Protein AF-A0A8H8DJF2-F1 (afdb_monomer_lite)

Organism: NCBI:txid278681

Radius of gyration: 26.42 Å; chains: 1; bounding box: 52×55×78 Å

Structure (mmCIF, N/CA/C/O backbone):
data_AF-A0A8H8DJF2-F1
#
_entry.id   AF-A0A8H8DJF2-F1
#
loop_
_atom_site.group_PDB
_atom_site.id
_atom_site.type_symbol
_atom_site.label_atom_id
_atom_site.label_alt_id
_atom_site.label_comp_id
_atom_site.label_asym_id
_atom_site.label_entity_id
_atom_site.label_seq_id
_atom_site.pdbx_PDB_ins_code
_atom_site.Cartn_x
_atom_site.Cartn_y
_atom_site.Cartn_z
_atom_site.occupancy
_atom_site.B_iso_or_equiv
_atom_site.auth_seq_id
_atom_site.auth_comp_id
_atom_site.auth_asym_id
_atom_site.auth_atom_id
_atom_site.pdbx_PDB_model_num
ATOM 1 N N . THR A 1 1 ? 3.914 0.149 24.233 1.00 63.19 1 THR A N 1
ATOM 2 C CA . THR A 1 1 ? 2.708 0.938 23.921 1.00 63.19 1 THR A CA 1
ATOM 3 C C . THR A 1 1 ? 2.929 1.725 22.639 1.00 63.19 1 THR A C 1
ATOM 5 O O . THR A 1 1 ? 4.050 2.149 22.388 1.00 63.19 1 THR A O 1
ATOM 8 N N . VAL A 1 2 ? 1.897 1.846 21.797 1.00 74.69 2 VAL A N 1
ATOM 9 C CA . VAL A 1 2 ? 1.866 2.731 20.612 1.00 74.69 2 VAL A CA 1
ATOM 10 C C . VAL A 1 2 ? 0.997 3.929 20.983 1.00 74.69 2 VAL A C 1
ATOM 12 O O . VAL A 1 2 ? -0.133 3.724 21.444 1.00 74.69 2 VAL A O 1
ATOM 15 N N . GLU A 1 3 ? 1.517 5.146 20.845 1.00 80.69 3 GLU A N 1
ATOM 16 C CA . GLU A 1 3 ? 0.772 6.360 21.186 1.00 80.69 3 GLU A CA 1
ATOM 17 C C . GLU A 1 3 ? -0.275 6.689 20.114 1.00 80.69 3 GLU A C 1
ATOM 19 O O . GLU A 1 3 ? -0.180 6.252 18.967 1.00 80.69 3 GLU A O 1
ATOM 24 N N . PHE A 1 4 ? -1.284 7.483 20.482 1.00 81.50 4 PHE A N 1
ATOM 25 C CA . PHE A 1 4 ? -2.303 7.939 19.532 1.00 81.50 4 PHE A CA 1
ATOM 26 C C . PHE A 1 4 ? -1.690 8.712 18.356 1.00 81.50 4 PHE A C 1
ATOM 28 O O . PHE A 1 4 ? -2.113 8.520 17.222 1.00 81.50 4 PHE A O 1
ATOM 35 N N . ARG A 1 5 ? -0.658 9.529 18.608 1.00 85.75 5 ARG A N 1
ATOM 36 C CA . ARG A 1 5 ? 0.058 10.275 17.563 1.00 85.75 5 ARG A CA 1
ATOM 37 C C . ARG A 1 5 ? 0.658 9.342 16.510 1.00 85.75 5 ARG A C 1
ATOM 39 O O . ARG A 1 5 ? 0.504 9.596 15.322 1.00 85.75 5 ARG A O 1
ATOM 46 N N . ASP A 1 6 ? 1.317 8.269 16.938 1.00 83.00 6 ASP A N 1
ATOM 47 C CA . ASP A 1 6 ? 1.995 7.339 16.027 1.00 83.00 6 ASP A CA 1
ATOM 48 C C . ASP A 1 6 ? 0.981 6.558 15.178 1.00 83.00 6 ASP A C 1
ATOM 50 O O . ASP A 1 6 ? 1.209 6.304 13.991 1.00 83.00 6 ASP A O 1
ATOM 54 N N . PHE A 1 7 ? -0.160 6.221 15.787 1.00 83.50 7 PHE A N 1
ATOM 55 C CA . PHE A 1 7 ? -1.304 5.636 15.095 1.00 83.50 7 PHE A CA 1
ATOM 56 C C . PHE A 1 7 ? -1.875 6.605 14.054 1.00 83.50 7 PHE A C 1
ATOM 58 O O . PHE A 1 7 ? -1.976 6.245 12.888 1.00 83.50 7 PHE A O 1
ATOM 65 N N . PHE A 1 8 ? -2.180 7.841 14.457 1.00 85.19 8 PHE A N 1
ATOM 66 C CA . PHE A 1 8 ? -2.761 8.860 13.586 1.00 85.19 8 PHE A CA 1
ATOM 67 C C . PHE A 1 8 ? -1.863 9.159 12.381 1.00 85.19 8 PHE A C 1
ATOM 69 O O . PHE A 1 8 ? -2.310 9.067 11.245 1.00 85.19 8 PHE A O 1
ATOM 76 N N . ILE A 1 9 ? -0.571 9.417 12.609 1.00 88.56 9 ILE A N 1
ATOM 77 C CA . ILE A 1 9 ? 0.375 9.721 11.526 1.00 88.56 9 ILE A CA 1
ATOM 78 C C . ILE A 1 9 ? 0.444 8.575 10.513 1.00 88.56 9 ILE A C 1
ATOM 80 O O . ILE A 1 9 ? 0.476 8.824 9.313 1.00 88.56 9 ILE A O 1
ATOM 84 N N . THR A 1 10 ? 0.466 7.316 10.958 1.00 88.31 10 THR A N 1
ATOM 85 C CA . THR A 1 10 ? 0.540 6.195 10.004 1.00 88.31 10 THR A CA 1
ATOM 86 C C . THR A 1 10 ? -0.751 5.911 9.262 1.00 88.31 10 THR A C 1
ATOM 88 O O . THR A 1 10 ? -0.698 5.364 8.160 1.00 88.31 10 THR A O 1
ATOM 91 N N . ASP A 1 11 ? -1.892 6.283 9.826 1.00 86.81 11 ASP A N 1
ATOM 92 C CA . ASP A 1 11 ? -3.163 6.227 9.118 1.00 86.81 11 ASP A CA 1
ATOM 93 C C . ASP A 1 11 ? -3.203 7.287 8.007 1.00 86.81 11 ASP A C 1
ATOM 95 O O . ASP A 1 11 ? -3.436 6.954 6.847 1.00 86.81 11 ASP A O 1
ATOM 99 N N . GLU A 1 12 ? -2.794 8.520 8.320 1.00 93.12 12 GLU A N 1
ATOM 100 C CA . GLU A 1 12 ? -2.679 9.608 7.340 1.00 93.12 12 GLU A CA 1
ATOM 101 C C . GLU A 1 12 ? -1.658 9.301 6.232 1.00 93.12 12 GLU A C 1
ATOM 103 O O . GLU A 1 12 ? -1.902 9.572 5.056 1.00 93.12 12 GLU A O 1
ATOM 108 N N . LEU A 1 13 ? -0.527 8.665 6.563 1.00 92.38 13 LEU A N 1
ATOM 109 C CA . LEU A 1 13 ? 0.475 8.269 5.566 1.00 92.38 13 LEU A CA 1
ATOM 110 C C . LEU A 1 13 ? -0.082 7.303 4.508 1.00 92.38 13 LEU A C 1
ATOM 112 O O . LEU A 1 13 ? 0.387 7.337 3.371 1.00 92.38 13 LEU A O 1
ATOM 116 N N . ASN A 1 14 ? -1.068 6.461 4.842 1.00 90.81 14 ASN A N 1
ATOM 117 C CA . ASN A 1 14 ? -1.699 5.577 3.852 1.00 90.81 14 ASN A CA 1
ATOM 118 C C . ASN A 1 14 ? -2.512 6.371 2.820 1.00 90.81 14 ASN A C 1
ATOM 120 O O . ASN A 1 14 ? -2.496 6.028 1.639 1.00 90.81 14 ASN A O 1
ATOM 124 N N . SER A 1 15 ? -3.140 7.471 3.232 1.00 91.94 15 SER A N 1
ATOM 125 C CA . SER A 1 15 ? -3.859 8.386 2.336 1.00 91.94 15 SER A CA 1
ATOM 126 C C . SER A 1 15 ? -2.920 9.243 1.474 1.00 91.94 15 SER A C 1
ATOM 128 O O . SER A 1 15 ? -3.322 9.754 0.431 1.00 91.94 15 SER A O 1
ATOM 130 N N . LEU A 1 16 ? -1.646 9.373 1.865 1.00 94.75 16 LEU A N 1
ATOM 131 C CA . LEU A 1 16 ? -0.634 10.171 1.162 1.00 94.75 16 LEU A CA 1
ATOM 132 C C . LEU A 1 16 ? 0.193 9.384 0.130 1.00 94.75 16 LEU A C 1
ATOM 134 O O . LEU A 1 16 ? 1.073 9.961 -0.508 1.00 94.75 16 LEU A O 1
ATOM 138 N N . VAL A 1 17 ? -0.083 8.095 -0.095 1.00 93.75 17 VAL A N 1
ATOM 139 C CA . VAL A 1 17 ? 0.659 7.274 -1.076 1.00 93.75 17 VAL A CA 1
ATOM 140 C C . VAL A 1 17 ? 0.671 7.918 -2.467 1.00 93.75 17 VAL A C 1
ATOM 142 O O . VAL A 1 17 ? 1.735 8.073 -3.069 1.00 93.75 17 VAL A O 1
ATOM 145 N N . TYR A 1 18 ? -0.493 8.355 -2.959 1.00 93.00 18 TYR A N 1
ATOM 146 C CA . TYR A 1 18 ? -0.600 9.015 -4.264 1.00 93.00 18 TYR A CA 1
ATOM 147 C C . TYR A 1 18 ? 0.229 10.303 -4.328 1.00 93.00 18 TYR A C 1
ATOM 149 O O . TYR A 1 18 ? 0.870 10.582 -5.342 1.00 93.00 18 TYR A O 1
ATOM 157 N N . PHE A 1 19 ? 0.265 11.062 -3.230 1.00 95.50 19 PHE A N 1
ATOM 158 C CA . PHE A 1 19 ? 1.078 12.268 -3.128 1.00 95.50 19 PHE A CA 1
ATOM 159 C C . PHE A 1 19 ? 2.572 11.950 -3.258 1.00 95.50 19 PHE A C 1
ATOM 161 O O . PHE A 1 19 ? 3.254 12.585 -4.059 1.00 95.50 19 PHE A O 1
ATOM 168 N N . PHE A 1 20 ? 3.084 10.939 -2.548 1.00 94.50 20 PHE A N 1
ATOM 169 C CA . PHE A 1 20 ? 4.503 10.577 -2.628 1.00 94.50 20 PHE A CA 1
ATOM 170 C C . PHE A 1 20 ? 4.909 10.058 -4.014 1.00 94.50 20 PHE A C 1
ATOM 172 O O . PHE A 1 20 ? 5.959 10.443 -4.529 1.00 94.50 20 PHE A O 1
ATOM 179 N N . VAL A 1 21 ? 4.069 9.241 -4.656 1.00 93.94 21 VAL A N 1
ATOM 180 C CA . VAL A 1 21 ? 4.313 8.760 -6.030 1.00 93.94 21 VAL A CA 1
ATOM 181 C C . VAL A 1 21 ? 4.250 9.910 -7.047 1.00 93.94 21 VAL A C 1
ATOM 183 O O . VAL A 1 21 ? 5.047 9.969 -7.987 1.00 93.94 21 VAL A O 1
ATOM 186 N N . SER A 1 22 ? 3.347 10.870 -6.843 1.00 94.12 22 SER A N 1
ATOM 187 C CA . SER A 1 22 ? 3.265 12.073 -7.681 1.00 94.12 22 SER A CA 1
ATOM 188 C C . SER A 1 22 ? 4.491 12.965 -7.502 1.00 94.12 22 SER A C 1
ATOM 190 O O . SER A 1 22 ? 5.059 13.432 -8.484 1.00 94.12 22 SER A O 1
ATOM 192 N N . LEU A 1 23 ? 4.952 13.150 -6.262 1.00 94.50 23 LEU A N 1
ATOM 193 C CA . LEU A 1 23 ? 6.162 13.910 -5.951 1.00 94.50 23 LEU A CA 1
ATOM 194 C C . LEU A 1 23 ? 7.403 13.277 -6.592 1.00 94.50 23 LEU A C 1
ATOM 196 O O . LEU A 1 23 ? 8.261 13.992 -7.108 1.00 94.50 23 LEU A O 1
ATOM 200 N N . GLN A 1 24 ? 7.480 11.946 -6.611 1.00 93.00 24 GLN A N 1
ATOM 201 C CA . GLN A 1 24 ? 8.524 11.202 -7.315 1.00 93.00 24 GLN A CA 1
ATOM 202 C C . GLN A 1 24 ? 8.493 11.489 -8.826 1.00 93.00 24 GLN A C 1
ATOM 204 O O . GLN A 1 24 ? 9.520 11.843 -9.407 1.00 93.00 24 GLN A O 1
ATOM 209 N N . THR A 1 25 ? 7.319 11.375 -9.453 1.00 91.62 25 THR A N 1
ATOM 210 C CA . THR A 1 25 ? 7.137 11.620 -10.896 1.00 91.62 25 THR A CA 1
ATOM 211 C C . THR A 1 25 ? 7.476 13.067 -11.262 1.00 91.62 25 THR A C 1
ATOM 213 O O . THR A 1 25 ? 8.193 13.322 -12.233 1.00 91.62 25 THR A O 1
ATOM 216 N N . PHE A 1 26 ? 7.022 14.019 -10.444 1.00 93.81 26 PHE A N 1
ATOM 217 C CA . PHE A 1 26 ? 7.326 15.439 -10.586 1.00 93.81 26 PHE A CA 1
ATOM 218 C C . PHE A 1 26 ? 8.830 15.702 -10.478 1.00 93.81 26 PHE A C 1
ATOM 220 O O . PHE A 1 26 ? 9.400 16.350 -11.349 1.00 93.81 26 PHE A O 1
ATOM 227 N N . SER A 1 27 ? 9.489 15.154 -9.452 1.00 93.75 27 SER A N 1
ATOM 228 C CA . SER A 1 27 ? 10.931 15.337 -9.237 1.00 93.75 27 SER A CA 1
ATOM 229 C C . SER A 1 27 ? 11.757 14.783 -10.400 1.00 93.75 27 SER A C 1
ATOM 231 O O . SER A 1 27 ? 12.709 15.427 -10.837 1.00 93.75 27 SER A O 1
ATOM 233 N N . CYS A 1 28 ? 11.365 13.626 -10.944 1.00 94.00 28 CYS A N 1
ATOM 234 C CA . CYS A 1 28 ? 12.003 13.050 -12.126 1.00 94.00 28 CYS A CA 1
ATOM 235 C C . CYS A 1 28 ? 11.814 13.949 -13.355 1.00 94.00 28 CYS A C 1
ATOM 237 O O . CYS A 1 28 ? 12.791 14.359 -13.979 1.00 94.00 28 CYS A O 1
ATOM 239 N N . THR A 1 29 ? 10.575 14.346 -13.652 1.00 94.06 29 THR A N 1
ATOM 240 C CA . THR A 1 29 ? 10.263 15.206 -14.807 1.00 94.06 29 THR A CA 1
ATOM 241 C C . THR A 1 29 ? 10.990 16.550 -14.724 1.00 94.06 29 THR A C 1
ATOM 243 O O . THR A 1 29 ? 11.551 17.022 -15.712 1.00 94.06 29 THR A O 1
ATOM 246 N N . TYR A 1 30 ? 11.047 17.131 -13.524 1.00 95.00 30 TYR A N 1
ATOM 247 C CA . TYR A 1 30 ? 11.788 18.354 -13.243 1.00 95.00 30 TYR A CA 1
ATOM 248 C C . TYR A 1 30 ? 13.292 18.184 -13.504 1.00 95.00 30 TYR A C 1
ATOM 250 O O . TYR A 1 30 ? 13.896 19.031 -14.158 1.00 95.00 30 TYR A O 1
ATOM 258 N N . SER A 1 31 ? 13.893 17.069 -13.070 1.00 94.75 31 SER A N 1
ATOM 259 C CA . SER A 1 31 ? 15.315 16.775 -13.326 1.00 94.75 31 SER A CA 1
ATOM 260 C C . SER A 1 31 ? 15.647 16.592 -14.812 1.00 94.75 31 SER A C 1
ATOM 262 O O . SER A 1 31 ? 16.773 16.849 -15.230 1.00 94.75 31 SER A O 1
ATOM 264 N N . HIS A 1 32 ? 14.649 16.220 -15.617 1.00 94.06 32 HIS A N 1
ATOM 265 C CA . HIS A 1 32 ? 14.739 16.110 -17.071 1.00 94.06 32 HIS A CA 1
ATOM 266 C C . HIS A 1 32 ? 14.248 17.370 -17.808 1.00 94.06 32 HIS A C 1
ATOM 268 O O . HIS A 1 32 ? 13.981 17.314 -19.005 1.00 94.06 32 HIS A O 1
ATOM 274 N N . ASN A 1 33 ? 14.132 18.515 -17.122 1.00 94.06 33 ASN A N 1
ATOM 275 C CA . ASN A 1 33 ? 13.718 19.798 -17.703 1.00 94.06 33 ASN A CA 1
ATOM 276 C C . ASN A 1 33 ? 12.401 19.733 -18.493 1.00 94.06 33 ASN A C 1
ATOM 278 O O . ASN A 1 33 ? 12.241 20.458 -19.473 1.00 94.06 33 ASN A O 1
ATOM 282 N N . TRP A 1 34 ? 11.460 18.877 -18.081 1.00 91.19 34 TRP A N 1
ATOM 283 C CA . TRP A 1 34 ? 10.176 18.718 -18.773 1.00 91.19 34 TRP A CA 1
ATOM 284 C C . TRP A 1 34 ? 10.320 18.331 -20.255 1.00 91.19 34 TRP A C 1
ATOM 286 O O . TRP A 1 34 ? 9.501 18.728 -21.083 1.00 91.19 34 TRP A O 1
ATOM 296 N N . ALA A 1 35 ? 11.369 17.576 -20.598 1.00 90.69 35 ALA A N 1
ATOM 297 C CA . ALA A 1 35 ? 11.564 17.068 -21.950 1.00 90.69 35 ALA A CA 1
ATOM 298 C C . ALA A 1 35 ? 10.387 16.178 -22.397 1.00 90.69 35 ALA A C 1
ATOM 300 O O . ALA A 1 35 ? 9.666 15.600 -21.584 1.00 90.69 35 ALA A O 1
ATOM 301 N N . THR A 1 36 ? 10.174 16.064 -23.705 1.00 86.06 36 THR A N 1
ATOM 302 C CA . THR A 1 36 ? 9.042 15.312 -24.272 1.00 86.06 36 THR A CA 1
ATOM 303 C C . THR A 1 36 ? 9.219 13.792 -24.200 1.00 86.06 36 THR A C 1
ATOM 305 O O . THR A 1 36 ? 8.255 13.058 -24.385 1.00 86.06 36 THR A O 1
ATOM 308 N N . ASP A 1 37 ? 10.425 13.303 -23.909 1.00 86.31 37 ASP A N 1
ATOM 309 C CA . ASP A 1 37 ? 10.800 11.886 -23.835 1.00 86.31 37 ASP A CA 1
ATOM 310 C C . ASP A 1 37 ? 10.895 11.341 -22.393 1.00 86.31 37 ASP A C 1
ATOM 312 O O . ASP A 1 37 ? 11.374 10.228 -22.164 1.00 86.31 37 ASP A O 1
ATOM 316 N N . VAL A 1 38 ? 10.373 12.083 -21.410 1.00 87.06 38 VAL A N 1
ATOM 317 C CA . VAL A 1 38 ? 10.377 11.707 -19.981 1.00 87.06 38 VAL A CA 1
ATOM 318 C C . VAL A 1 38 ? 9.419 10.572 -19.618 1.00 87.06 38 VAL A C 1
ATOM 320 O O . VAL A 1 38 ? 9.514 10.024 -18.519 1.00 87.06 38 VAL A O 1
ATOM 323 N N . GLU A 1 39 ? 8.524 10.163 -20.522 1.00 82.69 39 GLU A N 1
ATOM 324 C CA . GLU A 1 39 ? 7.571 9.077 -20.258 1.00 82.69 39 GLU A CA 1
ATOM 325 C C . GLU A 1 39 ? 8.271 7.757 -19.917 1.00 82.69 39 GLU A C 1
ATOM 327 O O . GLU A 1 39 ? 7.807 7.017 -19.052 1.00 82.69 39 GLU A O 1
ATOM 332 N N . ARG A 1 40 ? 9.413 7.463 -20.545 1.00 80.44 40 ARG A N 1
ATOM 333 C CA . ARG A 1 40 ? 10.162 6.232 -20.267 1.00 80.44 40 ARG A CA 1
ATOM 334 C C . ARG A 1 40 ? 10.872 6.260 -18.909 1.00 80.44 40 ARG A C 1
ATOM 336 O O . ARG A 1 40 ? 10.682 5.318 -18.154 1.00 80.44 40 ARG A O 1
ATOM 343 N N . PRO A 1 41 ? 11.677 7.279 -18.552 1.00 83.56 41 PRO A N 1
ATOM 344 C CA . PRO A 1 41 ? 12.386 7.279 -17.270 1.00 83.56 41 PRO A CA 1
ATOM 345 C C . PRO A 1 41 ? 11.511 7.652 -16.062 1.00 83.56 41 PRO A C 1
ATOM 347 O O . PRO A 1 41 ? 11.814 7.221 -14.949 1.00 83.56 41 PRO A O 1
ATOM 350 N N . CYS A 1 42 ? 10.450 8.446 -16.247 1.00 89.19 42 CYS A N 1
ATOM 351 C CA . CYS A 1 42 ? 9.741 9.075 -15.126 1.00 89.19 42 CYS A CA 1
ATOM 352 C C . CYS A 1 42 ? 8.346 8.525 -14.838 1.00 89.19 42 CYS A C 1
ATOM 354 O O . CYS A 1 42 ? 7.823 8.770 -13.749 1.00 89.19 42 CYS A O 1
ATOM 356 N N . THR A 1 43 ? 7.733 7.778 -15.757 1.00 87.62 43 THR A N 1
ATOM 357 C CA . THR A 1 43 ? 6.403 7.210 -15.506 1.00 87.62 43 THR A CA 1
ATOM 358 C C . THR A 1 43 ? 6.464 6.133 -14.426 1.00 87.62 43 THR A C 1
ATOM 360 O O . THR A 1 43 ? 7.390 5.324 -14.355 1.00 87.62 43 THR A O 1
ATOM 363 N N . VAL A 1 44 ? 5.413 6.075 -13.609 1.00 88.69 44 VAL A N 1
ATOM 364 C CA . VAL A 1 44 ? 5.242 5.103 -12.516 1.00 88.69 44 VAL A CA 1
ATOM 365 C C . VAL A 1 44 ? 5.448 3.646 -12.946 1.00 88.69 44 VAL A C 1
ATOM 367 O O . VAL A 1 44 ? 5.951 2.843 -12.169 1.00 88.69 44 VAL A O 1
ATOM 370 N N . GLN A 1 45 ? 5.099 3.311 -14.192 1.00 84.38 45 GLN A N 1
ATOM 371 C CA . GLN A 1 45 ? 5.231 1.967 -14.756 1.00 84.38 45 GLN A CA 1
ATOM 372 C C . GLN A 1 45 ? 6.691 1.576 -15.026 1.00 84.38 45 GLN A C 1
ATOM 374 O O . GLN A 1 45 ? 7.004 0.398 -15.083 1.00 84.38 45 GLN A O 1
ATOM 379 N N . PHE A 1 46 ? 7.598 2.533 -15.186 1.00 82.75 46 PHE A N 1
ATOM 380 C CA . PHE A 1 46 ? 9.012 2.262 -15.466 1.00 82.75 46 PHE A CA 1
ATOM 381 C C . PHE A 1 46 ? 9.897 2.464 -14.235 1.00 82.75 46 PHE A C 1
ATOM 383 O O . PHE A 1 46 ? 11.065 2.077 -14.220 1.00 82.75 46 PHE A O 1
ATOM 390 N N . SER A 1 47 ? 9.346 3.039 -13.167 1.00 86.94 47 SER A N 1
ATOM 391 C CA . SER A 1 47 ? 10.114 3.313 -11.967 1.00 86.94 47 SER A CA 1
ATOM 392 C C . SER A 1 47 ? 10.152 2.123 -11.012 1.00 86.94 47 SER A C 1
ATOM 394 O O . SER A 1 47 ? 9.148 1.725 -10.421 1.00 86.94 47 SER A O 1
ATOM 396 N N . TRP A 1 48 ? 11.362 1.626 -10.755 1.00 84.31 48 TRP A N 1
ATOM 397 C CA . TRP A 1 48 ? 11.612 0.620 -9.722 1.00 84.31 48 TRP A CA 1
ATOM 398 C C . TRP A 1 48 ? 11.367 1.144 -8.296 1.00 84.31 48 TRP A C 1
ATOM 400 O O . TRP A 1 48 ? 11.201 0.344 -7.380 1.00 84.31 48 TRP A O 1
ATOM 410 N N . VAL A 1 49 ? 11.316 2.468 -8.095 1.00 88.81 49 VAL A N 1
ATOM 411 C CA . VAL A 1 49 ? 11.130 3.112 -6.781 1.00 88.81 49 VAL A CA 1
ATOM 412 C C . VAL A 1 49 ? 9.657 3.139 -6.360 1.00 88.81 49 VAL A C 1
ATOM 414 O O . VAL A 1 49 ? 9.341 2.972 -5.180 1.00 88.81 49 VAL A O 1
ATOM 417 N N . THR A 1 50 ? 8.742 3.286 -7.321 1.00 91.88 50 THR A N 1
ATOM 418 C CA . THR A 1 50 ? 7.293 3.387 -7.088 1.00 91.88 50 THR A CA 1
ATOM 419 C C . THR A 1 50 ? 6.704 2.284 -6.199 1.00 91.88 50 THR A C 1
ATOM 421 O O . THR A 1 50 ? 5.959 2.630 -5.274 1.00 91.88 50 THR A O 1
ATOM 424 N N . PRO A 1 51 ? 6.995 0.979 -6.394 1.00 92.38 51 PRO A N 1
ATOM 425 C CA . PRO A 1 51 ? 6.423 -0.058 -5.536 1.00 92.38 51 PRO A CA 1
ATOM 426 C C . PRO A 1 51 ? 6.875 0.059 -4.074 1.00 92.38 51 PRO A C 1
ATOM 428 O O . PRO A 1 51 ? 6.068 -0.156 -3.171 1.00 92.38 51 PRO A O 1
ATOM 431 N N . PHE A 1 52 ? 8.117 0.483 -3.818 1.00 92.06 52 PHE A N 1
ATOM 432 C CA . PHE A 1 52 ? 8.608 0.694 -2.453 1.00 92.06 52 PHE A CA 1
ATOM 433 C C . PHE A 1 52 ? 7.893 1.862 -1.780 1.00 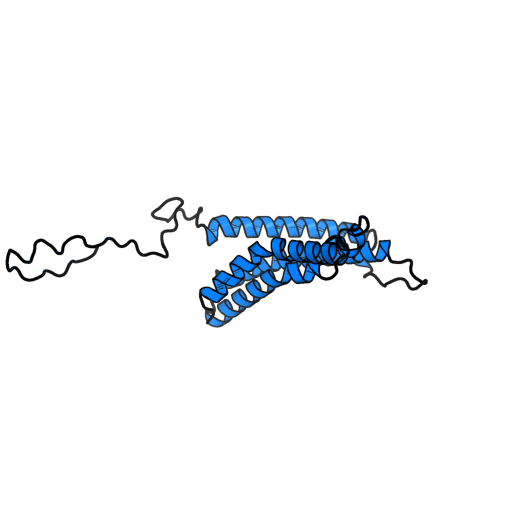92.06 52 PHE A C 1
ATOM 435 O O . PHE A 1 52 ? 7.364 1.704 -0.681 1.00 92.06 52 PHE A O 1
ATOM 442 N N . VAL A 1 53 ? 7.808 3.007 -2.464 1.00 93.50 53 VAL A N 1
ATOM 443 C CA . VAL A 1 53 ? 7.085 4.190 -1.966 1.00 93.50 53 VAL A CA 1
ATOM 444 C C . VAL A 1 53 ? 5.624 3.848 -1.666 1.00 93.50 53 VAL A C 1
ATOM 446 O O . VAL A 1 53 ? 5.097 4.246 -0.630 1.00 93.50 53 VAL A O 1
ATOM 449 N N . SER A 1 54 ? 4.997 3.043 -2.526 1.00 93.38 54 SER A N 1
ATOM 450 C CA . SER A 1 54 ? 3.596 2.636 -2.379 1.00 93.38 54 SER A CA 1
ATOM 451 C C . SER A 1 54 ? 3.359 1.669 -1.215 1.00 93.38 54 SER A C 1
ATOM 453 O O . SER A 1 54 ? 2.308 1.716 -0.580 1.00 93.38 54 SER A O 1
ATOM 455 N N . MET A 1 55 ? 4.319 0.792 -0.904 1.00 94.50 55 MET A N 1
ATOM 456 C CA . MET A 1 55 ? 4.186 -0.194 0.177 1.00 94.50 55 MET A CA 1
ATOM 457 C C . MET A 1 55 ? 4.495 0.368 1.565 1.00 94.50 55 MET A C 1
ATOM 459 O O . MET A 1 55 ? 3.951 -0.135 2.551 1.00 94.50 55 MET A O 1
ATOM 463 N N . LEU A 1 56 ? 5.379 1.367 1.666 1.00 93.81 56 LEU A N 1
ATOM 464 C CA . LEU A 1 56 ? 5.917 1.842 2.946 1.00 93.81 56 LEU A CA 1
ATOM 465 C C . LEU A 1 56 ? 4.828 2.193 3.981 1.00 93.81 56 LEU A C 1
ATOM 467 O O . LEU A 1 56 ? 4.886 1.646 5.090 1.00 93.81 56 LEU A O 1
ATOM 471 N N . PRO A 1 57 ? 3.797 3.000 3.654 1.00 93.12 57 PRO A N 1
ATOM 472 C CA . PRO A 1 57 ? 2.735 3.315 4.610 1.00 93.12 57 PRO A CA 1
ATOM 473 C C . PRO A 1 57 ? 1.968 2.087 5.110 1.00 93.12 57 PRO A C 1
ATOM 475 O O . PRO A 1 57 ? 1.731 1.946 6.315 1.00 93.12 57 PRO A O 1
ATOM 478 N N . GLY A 1 58 ? 1.642 1.156 4.210 1.00 94.50 58 GLY A N 1
ATOM 479 C CA . GLY A 1 58 ? 0.946 -0.083 4.556 1.00 94.50 58 GLY A CA 1
ATOM 480 C C . GLY A 1 58 ? 1.792 -0.994 5.447 1.00 94.50 58 GLY A C 1
ATOM 481 O O . GLY A 1 58 ? 1.281 -1.581 6.407 1.00 94.50 58 GLY A O 1
ATOM 482 N N . VAL A 1 59 ? 3.100 -1.084 5.182 1.00 95.44 59 VAL A N 1
ATOM 483 C CA . VAL A 1 59 ? 4.044 -1.868 5.996 1.00 95.44 59 VAL A CA 1
ATOM 484 C C . VAL A 1 59 ? 4.133 -1.295 7.405 1.00 95.44 59 VAL A C 1
ATOM 486 O O . VAL A 1 59 ? 3.963 -2.037 8.374 1.00 95.44 59 VAL A O 1
ATOM 489 N N . TRP A 1 60 ? 4.334 0.019 7.546 1.00 94.81 60 TRP A N 1
ATOM 490 C CA . TRP A 1 60 ? 4.373 0.656 8.865 1.00 94.81 60 TRP A CA 1
ATOM 491 C C . TRP A 1 60 ? 3.083 0.422 9.639 1.00 94.81 60 TRP A C 1
ATOM 493 O O . TRP A 1 60 ? 3.124 0.047 10.812 1.00 94.81 60 TRP A O 1
ATOM 503 N N . ARG A 1 61 ? 1.937 0.554 8.975 1.00 93.56 61 ARG A N 1
ATOM 504 C CA . ARG A 1 61 ? 0.634 0.345 9.596 1.00 93.56 61 ARG A CA 1
ATOM 505 C C . ARG A 1 61 ? 0.412 -1.106 10.030 1.00 93.56 61 ARG A C 1
ATOM 507 O O . ARG A 1 61 ? -0.089 -1.345 11.131 1.00 93.56 61 ARG A O 1
ATOM 514 N N . THR A 1 62 ? 0.861 -2.069 9.227 1.00 95.50 62 THR A N 1
ATOM 515 C CA . THR A 1 62 ? 0.848 -3.500 9.569 1.00 95.50 62 THR A CA 1
ATOM 516 C C . THR A 1 62 ? 1.720 -3.776 10.793 1.00 95.50 62 THR A C 1
ATOM 518 O O . THR A 1 62 ? 1.254 -4.375 11.763 1.00 95.50 62 THR A O 1
ATOM 521 N N . LEU A 1 63 ? 2.960 -3.278 10.807 1.00 94.62 63 LEU A N 1
ATOM 522 C CA . LEU A 1 63 ? 3.883 -3.438 11.935 1.00 94.62 63 LEU A CA 1
ATOM 523 C C . LEU A 1 63 ? 3.336 -2.804 13.219 1.00 94.62 63 LEU A C 1
ATOM 525 O O . LEU A 1 63 ? 3.459 -3.389 14.297 1.00 94.62 63 LEU A O 1
ATOM 529 N N . GLN A 1 64 ? 2.682 -1.646 13.121 1.00 93.44 64 GLN A N 1
ATOM 530 C CA . GLN A 1 64 ? 2.016 -1.024 14.263 1.00 93.44 64 GLN A CA 1
ATOM 531 C C . GLN A 1 64 ? 0.854 -1.867 14.797 1.00 93.44 64 GLN A C 1
ATOM 533 O O . GLN A 1 64 ? 0.757 -2.062 16.012 1.00 93.44 64 GLN A O 1
ATOM 538 N N . CYS A 1 65 ? 0.001 -2.408 13.919 1.00 93.19 65 CYS A N 1
ATOM 539 C CA . CYS A 1 65 ? -1.067 -3.325 14.320 1.00 93.19 65 CYS A CA 1
ATOM 540 C C . CYS A 1 65 ? -0.514 -4.560 15.039 1.00 93.19 65 CYS A C 1
ATOM 542 O O . CYS A 1 65 ? -1.015 -4.928 16.102 1.00 93.19 65 CYS A O 1
ATOM 544 N N . LEU A 1 66 ? 0.543 -5.171 14.497 1.00 94.88 66 LEU A N 1
ATOM 545 C CA . LEU A 1 66 ? 1.190 -6.342 15.091 1.00 94.88 66 LEU A CA 1
ATOM 546 C C . LEU A 1 66 ? 1.820 -6.015 16.447 1.00 94.88 66 LEU A C 1
ATOM 548 O O . LEU A 1 66 ? 1.663 -6.774 17.404 1.00 94.88 66 LEU A O 1
ATOM 552 N N . ARG A 1 67 ? 2.474 -4.856 16.572 1.00 93.12 67 ARG A N 1
ATOM 553 C CA . ARG A 1 67 ? 3.008 -4.379 17.853 1.00 93.12 67 ARG A CA 1
ATOM 554 C C . ARG A 1 67 ? 1.896 -4.183 18.878 1.00 93.12 67 ARG A C 1
ATOM 556 O O . ARG A 1 67 ? 2.050 -4.591 20.025 1.00 93.12 67 ARG A O 1
ATOM 563 N N . ARG A 1 68 ? 0.762 -3.604 18.481 1.00 91.31 68 ARG A N 1
ATOM 564 C CA . ARG A 1 68 ? -0.366 -3.387 19.392 1.00 91.31 68 ARG A CA 1
ATOM 565 C C . ARG A 1 68 ? -1.056 -4.689 19.789 1.00 91.31 68 ARG A C 1
ATOM 567 O O . ARG A 1 68 ? -1.442 -4.829 20.947 1.00 91.31 68 ARG A O 1
ATOM 574 N N . TYR A 1 69 ? -1.128 -5.664 18.884 1.00 93.75 69 TYR A N 1
ATOM 575 C CA . TYR A 1 69 ? -1.534 -7.028 19.221 1.00 93.75 69 TYR A CA 1
ATOM 576 C C . TYR A 1 69 ? -0.577 -7.663 20.235 1.00 93.75 69 TYR A C 1
ATOM 578 O O . TYR A 1 69 ? -1.027 -8.234 21.222 1.00 93.75 69 TYR A O 1
ATOM 586 N N . ARG A 1 70 ? 0.739 -7.521 20.048 1.00 93.69 70 ARG A N 1
ATOM 587 C CA . ARG A 1 70 ? 1.731 -8.042 20.998 1.00 93.69 70 ARG A CA 1
ATOM 588 C C . ARG A 1 70 ? 1.568 -7.432 22.393 1.00 93.69 70 ARG A C 1
ATOM 590 O O . ARG A 1 70 ? 1.636 -8.166 23.374 1.00 93.69 70 ARG A O 1
ATOM 597 N N . ASP A 1 71 ? 1.335 -6.122 22.461 1.00 92.25 71 ASP A N 1
ATOM 598 C CA . ASP A 1 71 ? 1.211 -5.377 23.718 1.00 92.25 71 ASP A CA 1
ATOM 599 C C . ASP A 1 71 ? -0.125 -5.660 24.448 1.00 92.25 71 ASP A C 1
ATOM 601 O O . ASP A 1 71 ? -0.147 -5.712 25.672 1.00 92.25 71 ASP A O 1
ATOM 605 N N . THR A 1 72 ? -1.238 -5.851 23.726 1.00 91.88 72 THR A N 1
ATOM 606 C CA . THR A 1 72 ? -2.591 -6.013 24.318 1.00 91.88 72 THR A CA 1
ATOM 607 C C . THR A 1 72 ? -3.102 -7.453 24.351 1.00 91.88 72 THR A C 1
ATOM 609 O O . THR A 1 72 ? -4.043 -7.753 25.080 1.00 91.88 72 THR A O 1
ATOM 612 N N . ARG A 1 73 ? -2.527 -8.339 23.528 1.00 92.25 73 ARG A N 1
ATOM 613 C CA . ARG A 1 73 ? -3.015 -9.696 23.218 1.00 92.25 73 ARG A CA 1
ATOM 614 C C . ARG A 1 73 ? -4.456 -9.758 22.689 1.00 92.25 73 ARG A C 1
ATOM 616 O O . ARG A 1 73 ? -5.050 -10.832 22.660 1.00 92.25 73 ARG A O 1
ATOM 623 N N . GLN A 1 74 ? -5.011 -8.641 22.220 1.00 90.00 74 GLN A N 1
ATOM 624 C CA . GLN A 1 74 ? -6.360 -8.582 21.654 1.00 90.00 74 GLN A CA 1
ATOM 625 C C . GLN A 1 74 ? -6.311 -8.708 20.131 1.00 90.00 74 GLN A C 1
ATOM 627 O O . GLN A 1 74 ? -5.852 -7.802 19.433 1.00 90.00 74 GLN A O 1
ATOM 632 N N . ALA A 1 75 ? -6.775 -9.846 19.608 1.00 90.69 75 ALA A N 1
ATOM 633 C CA . ALA A 1 75 ? -6.753 -10.119 18.169 1.00 90.69 75 ALA A CA 1
ATOM 634 C C . ALA A 1 75 ? -7.653 -9.151 17.382 1.00 90.69 75 ALA A C 1
ATOM 636 O O . ALA A 1 75 ? -7.250 -8.638 16.340 1.00 90.69 75 ALA A O 1
ATOM 637 N N . PHE A 1 76 ? -8.843 -8.846 17.898 1.00 92.12 76 PHE A N 1
ATOM 638 C CA . PHE A 1 76 ? -9.720 -7.818 17.345 1.00 92.12 76 PHE A CA 1
ATOM 639 C C . PHE A 1 76 ? -9.583 -6.519 18.155 1.00 92.12 76 PHE A C 1
ATOM 641 O O . PHE A 1 76 ? -9.616 -6.589 19.383 1.00 92.12 76 PHE A O 1
ATOM 648 N N . PRO A 1 77 ? -9.443 -5.341 17.516 1.00 90.62 77 PRO A N 1
ATOM 649 C CA . PRO A 1 77 ? -9.416 -5.096 16.067 1.00 90.62 77 PRO A CA 1
ATOM 650 C C . PRO A 1 77 ? -8.018 -5.230 15.429 1.00 90.62 77 PRO A C 1
ATOM 652 O O . PRO A 1 77 ? -7.891 -5.128 14.212 1.00 90.62 77 PRO A O 1
ATOM 655 N N . HIS A 1 78 ? -6.957 -5.421 16.219 1.00 92.12 78 HIS A N 1
ATOM 656 C CA . HIS A 1 78 ? -5.573 -5.205 15.780 1.00 92.12 78 HIS A CA 1
ATOM 657 C C . HIS A 1 78 ? -5.106 -6.122 14.644 1.00 92.12 78 HIS A C 1
ATOM 659 O O . HIS A 1 78 ? -4.612 -5.630 13.633 1.00 92.12 78 HIS A O 1
ATOM 665 N N . LEU A 1 79 ? -5.269 -7.437 14.776 1.00 94.56 79 LEU A N 1
ATOM 666 C CA . LEU A 1 79 ? -4.801 -8.400 13.778 1.00 94.56 79 LEU A CA 1
ATOM 667 C C . LEU A 1 79 ? -5.654 -8.363 12.506 1.00 94.56 79 LEU A C 1
ATOM 669 O O . LEU A 1 79 ? -5.126 -8.476 11.405 1.00 94.56 79 LEU A O 1
ATOM 673 N N . VAL A 1 80 ? -6.959 -8.133 12.654 1.00 95.38 80 VAL A N 1
ATOM 674 C CA . VAL A 1 80 ? -7.880 -7.974 11.519 1.00 95.38 80 VAL A CA 1
ATOM 675 C C . VAL A 1 80 ? -7.484 -6.737 10.706 1.00 95.38 80 VAL A C 1
ATOM 677 O O . VAL A 1 80 ? -7.281 -6.826 9.497 1.00 95.38 80 VAL A O 1
ATOM 680 N N . ASN A 1 81 ? -7.202 -5.621 11.382 1.00 94.06 81 ASN A N 1
ATOM 681 C CA . ASN A 1 81 ? -6.701 -4.418 10.727 1.00 94.06 81 ASN A CA 1
ATOM 682 C C . ASN A 1 81 ? -5.305 -4.625 10.101 1.00 94.06 81 ASN A C 1
ATOM 684 O O . ASN A 1 81 ? -5.040 -4.122 9.019 1.00 94.06 81 ASN A O 1
ATOM 688 N N . ALA A 1 82 ? -4.411 -5.409 10.719 1.00 95.62 82 ALA A N 1
ATOM 689 C CA . ALA A 1 82 ? -3.144 -5.803 10.081 1.00 95.62 82 ALA A CA 1
ATOM 690 C C . ALA A 1 82 ? -3.384 -6.566 8.766 1.00 95.62 82 ALA A C 1
ATOM 692 O O . ALA A 1 82 ? -2.732 -6.295 7.758 1.00 95.62 82 ALA A O 1
ATOM 693 N N . GLY A 1 83 ? -4.352 -7.488 8.772 1.00 95.56 83 GLY A N 1
ATOM 694 C CA . GLY A 1 83 ? -4.781 -8.227 7.589 1.00 95.56 83 GLY A CA 1
ATOM 695 C C . GLY A 1 83 ? -5.259 -7.301 6.473 1.00 95.56 83 GLY A C 1
ATOM 696 O O . GLY A 1 83 ? -4.835 -7.479 5.336 1.00 95.56 83 GLY A O 1
ATOM 697 N N . LYS A 1 84 ? -6.047 -6.265 6.801 1.00 95.06 84 LYS A N 1
ATOM 698 C CA . LYS A 1 84 ? -6.494 -5.231 5.847 1.00 95.06 84 LYS A CA 1
ATOM 699 C C . LYS A 1 84 ? -5.315 -4.657 5.056 1.00 95.06 84 LYS A C 1
ATOM 701 O O . LYS A 1 84 ? -5.252 -4.830 3.843 1.00 95.06 84 LYS A O 1
ATOM 706 N N . TYR A 1 85 ? -4.328 -4.069 5.736 1.00 94.75 85 TYR A N 1
ATOM 707 C CA . TYR A 1 85 ? -3.170 -3.463 5.059 1.00 94.75 85 TYR A CA 1
ATOM 708 C C . TYR A 1 85 ? -2.270 -4.493 4.364 1.00 94.75 85 TYR A C 1
ATOM 710 O O . TYR A 1 85 ? -1.677 -4.187 3.332 1.00 94.75 85 TYR A O 1
ATOM 718 N N . THR A 1 86 ? -2.212 -5.728 4.871 1.00 96.06 86 THR A N 1
ATOM 719 C CA . THR A 1 86 ? -1.477 -6.818 4.211 1.00 96.06 86 THR A CA 1
ATOM 720 C C . THR A 1 86 ? -2.059 -7.130 2.832 1.00 96.06 86 THR A C 1
ATOM 722 O O . THR A 1 86 ? -1.289 -7.317 1.892 1.00 96.06 86 THR A O 1
ATOM 725 N N . THR A 1 87 ? -3.390 -7.116 2.670 1.00 95.31 87 THR A N 1
ATOM 726 C CA . THR A 1 87 ? -4.012 -7.333 1.350 1.00 95.31 87 THR A CA 1
ATOM 727 C C . THR A 1 87 ? -3.596 -6.270 0.333 1.00 95.31 87 THR A C 1
ATOM 729 O O . THR A 1 87 ? -3.205 -6.615 -0.782 1.00 95.31 87 THR A O 1
ATOM 732 N N . SER A 1 88 ? -3.559 -4.995 0.732 1.00 94.19 88 SER A N 1
ATOM 733 C CA . SER A 1 88 ? -3.085 -3.898 -0.120 1.00 94.19 88 SER A CA 1
ATOM 734 C C . SER A 1 88 ? -1.609 -4.054 -0.494 1.00 94.19 88 SER A C 1
ATOM 736 O O . SER A 1 88 ? -1.240 -3.858 -1.649 1.00 94.19 88 SER A O 1
ATOM 738 N N . ILE A 1 89 ? -0.759 -4.477 0.450 1.00 96.25 89 ILE A N 1
ATOM 739 C CA . ILE A 1 89 ? 0.656 -4.767 0.172 1.00 96.25 89 ILE A CA 1
ATOM 740 C C . ILE A 1 89 ? 0.785 -5.891 -0.864 1.00 96.25 89 ILE A C 1
ATOM 742 O O . ILE A 1 89 ? 1.586 -5.779 -1.790 1.00 96.25 89 ILE A O 1
ATOM 746 N N . THR A 1 90 ? -0.010 -6.960 -0.752 1.00 96.19 90 THR A N 1
ATOM 747 C CA . THR A 1 90 ? 0.003 -8.058 -1.732 1.00 96.19 90 THR A CA 1
ATOM 748 C C . THR A 1 90 ? -0.376 -7.566 -3.131 1.00 96.19 90 THR A C 1
ATOM 750 O O . THR A 1 90 ? 0.291 -7.922 -4.099 1.00 96.19 90 THR A O 1
ATOM 753 N N . VAL A 1 91 ? -1.382 -6.695 -3.250 1.00 96.25 91 VAL A N 1
ATOM 754 C CA . VAL A 1 91 ? -1.767 -6.079 -4.532 1.00 96.25 91 VAL A CA 1
ATOM 755 C C . VAL A 1 91 ? -0.604 -5.297 -5.151 1.00 96.25 91 VAL A C 1
ATOM 757 O O . VAL A 1 91 ? -0.344 -5.435 -6.348 1.00 96.25 91 VAL A O 1
ATOM 760 N N . VAL A 1 92 ? 0.135 -4.522 -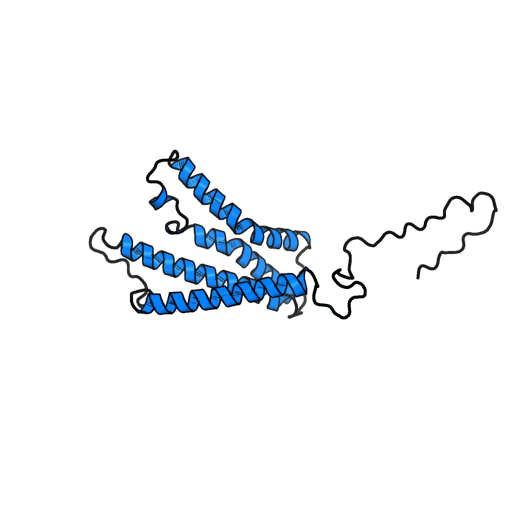4.349 1.00 95.00 92 VAL A N 1
ATOM 761 C CA . VAL A 1 92 ? 1.305 -3.771 -4.838 1.00 95.00 92 VAL A CA 1
ATOM 762 C C . VAL A 1 92 ? 2.441 -4.706 -5.258 1.00 95.00 92 VAL A C 1
ATOM 764 O O . VAL A 1 92 ? 3.049 -4.475 -6.298 1.00 95.00 92 VAL A O 1
ATOM 767 N N . LEU A 1 93 ? 2.702 -5.786 -4.518 1.00 94.19 93 LEU A N 1
ATOM 768 C CA . LEU A 1 93 ? 3.737 -6.767 -4.871 1.00 94.19 93 LEU A CA 1
ATOM 769 C C . LEU A 1 93 ? 3.457 -7.457 -6.212 1.00 94.19 93 LEU A C 1
ATOM 771 O O . LEU A 1 93 ? 4.357 -7.587 -7.039 1.00 94.19 93 LEU A O 1
ATOM 775 N N . PHE A 1 94 ? 2.211 -7.870 -6.447 1.00 93.88 94 PHE A N 1
ATOM 776 C CA . PHE A 1 94 ? 1.809 -8.458 -7.726 1.00 93.88 94 PHE A CA 1
ATOM 777 C C . PHE A 1 94 ? 1.880 -7.431 -8.865 1.00 93.88 94 PHE A C 1
ATOM 779 O O . PHE A 1 94 ? 2.368 -7.761 -9.943 1.00 93.88 94 PHE A O 1
ATOM 786 N N . SER A 1 95 ? 1.471 -6.181 -8.617 1.00 93.12 95 SER A N 1
ATOM 787 C CA . SER A 1 95 ? 1.635 -5.081 -9.577 1.00 93.12 95 SER A CA 1
ATOM 788 C C . SER A 1 95 ? 3.108 -4.872 -9.945 1.00 93.12 95 SER A C 1
ATOM 790 O O . SER A 1 95 ? 3.461 -4.876 -11.120 1.00 93.12 95 SER A O 1
ATOM 792 N N . ALA A 1 96 ? 3.996 -4.807 -8.948 1.00 91.38 96 ALA A N 1
ATOM 793 C CA . ALA A 1 96 ? 5.435 -4.664 -9.150 1.00 91.38 96 ALA A CA 1
ATOM 794 C C . ALA A 1 96 ? 6.028 -5.825 -9.962 1.00 91.38 96 ALA A C 1
ATOM 796 O O . ALA A 1 96 ? 6.821 -5.597 -10.870 1.00 91.38 96 ALA A O 1
ATOM 797 N N . ALA A 1 97 ? 5.626 -7.065 -9.667 1.00 89.00 97 ALA A N 1
ATOM 798 C CA . ALA A 1 97 ? 6.087 -8.244 -10.395 1.00 89.00 97 ALA A CA 1
ATOM 799 C C . ALA A 1 97 ? 5.683 -8.212 -11.879 1.00 89.00 97 ALA A C 1
ATOM 801 O O . ALA A 1 97 ? 6.504 -8.532 -12.737 1.00 89.00 97 ALA A O 1
ATOM 802 N N . MET A 1 98 ? 4.450 -7.792 -12.183 1.00 87.81 98 MET A N 1
ATOM 803 C CA . MET A 1 98 ? 3.976 -7.637 -13.565 1.00 87.81 98 MET A CA 1
ATOM 804 C C . MET A 1 98 ? 4.683 -6.489 -14.286 1.00 87.81 98 MET A C 1
ATOM 806 O O . MET A 1 98 ? 5.081 -6.622 -15.439 1.00 87.81 98 MET A O 1
ATOM 810 N N . THR A 1 99 ? 4.908 -5.378 -13.590 1.00 86.06 99 THR A N 1
ATOM 811 C CA . THR A 1 99 ? 5.693 -4.275 -14.132 1.00 86.06 99 THR A CA 1
ATOM 812 C C . THR A 1 99 ? 7.099 -4.743 -14.499 1.00 86.06 99 THR A C 1
ATOM 814 O O . THR A 1 99 ? 7.542 -4.512 -15.615 1.00 86.06 99 THR A O 1
ATOM 817 N N . LEU A 1 100 ? 7.786 -5.470 -13.613 1.00 81.31 100 LEU A N 1
ATOM 818 C CA . LEU A 1 100 ? 9.122 -6.007 -13.890 1.00 81.31 100 LEU A CA 1
ATOM 819 C C . LEU A 1 100 ? 9.145 -6.961 -15.093 1.00 81.31 100 LEU A C 1
ATOM 821 O O . LEU A 1 100 ? 10.123 -6.949 -15.842 1.00 81.31 100 LEU A O 1
ATOM 825 N N . SER A 1 101 ? 8.097 -7.767 -15.305 1.00 81.12 101 SER A N 1
ATOM 826 C CA . SER A 1 101 ? 8.003 -8.595 -16.513 1.00 81.12 101 SER A CA 1
ATOM 827 C C . SER A 1 101 ? 7.824 -7.759 -17.778 1.00 81.12 101 SER A C 1
ATOM 829 O O . SER A 1 101 ? 8.521 -8.020 -18.754 1.00 81.12 101 SER A O 1
ATOM 831 N N . ASP A 1 102 ? 6.977 -6.725 -17.747 1.00 79.69 102 ASP A N 1
ATOM 832 C CA . ASP A 1 102 ? 6.771 -5.830 -18.893 1.00 79.69 102 ASP A CA 1
ATOM 833 C C . ASP A 1 102 ? 8.075 -5.083 -19.243 1.00 79.69 102 ASP A C 1
ATOM 835 O O . ASP A 1 102 ? 8.459 -4.990 -20.409 1.00 79.69 102 ASP A O 1
ATOM 839 N N . GLN A 1 103 ? 8.813 -4.618 -18.224 1.00 78.19 103 GLN A N 1
ATOM 840 C CA . GLN A 1 103 ? 10.133 -4.001 -18.393 1.00 78.19 103 GLN A CA 1
ATOM 841 C C . GLN A 1 103 ? 11.131 -4.970 -19.042 1.00 78.19 103 GLN A C 1
ATOM 843 O O . GLN A 1 103 ? 11.852 -4.608 -19.969 1.00 78.19 103 GLN A O 1
ATOM 848 N N . ALA A 1 104 ? 11.181 -6.216 -18.573 1.00 76.44 104 ALA A N 1
ATOM 849 C CA . ALA A 1 104 ? 12.111 -7.206 -19.097 1.00 76.44 104 ALA A CA 1
ATOM 850 C C . ALA A 1 104 ? 11.795 -7.637 -20.539 1.00 76.44 104 ALA A C 1
ATOM 852 O O . ALA A 1 104 ? 12.715 -8.000 -21.268 1.00 76.44 104 ALA A O 1
ATOM 853 N N . GLU A 1 105 ? 10.532 -7.590 -20.972 1.00 74.88 105 GLU A N 1
ATOM 854 C CA . GLU A 1 105 ? 10.170 -7.805 -22.378 1.00 74.88 105 GLU A CA 1
ATOM 855 C C . GLU A 1 105 ? 10.577 -6.617 -23.263 1.00 74.88 105 GLU A C 1
ATOM 857 O O . GLU A 1 105 ? 11.079 -6.832 -24.365 1.00 74.88 105 GLU A O 1
ATOM 862 N N . LEU A 1 106 ? 10.431 -5.379 -22.771 1.00 72.88 106 LEU A N 1
ATOM 863 C CA . LEU A 1 106 ? 10.762 -4.166 -23.528 1.00 72.88 106 LEU A CA 1
ATOM 864 C C . LEU A 1 106 ? 12.278 -3.909 -23.640 1.00 72.88 106 LEU A C 1
ATOM 866 O O . LEU A 1 106 ? 12.750 -3.463 -24.683 1.00 72.88 106 LEU A O 1
ATOM 870 N N . PHE A 1 107 ? 13.036 -4.185 -22.571 1.00 70.56 107 PHE A N 1
ATOM 871 C CA . PHE A 1 107 ? 14.485 -3.940 -22.464 1.00 70.56 107 PHE A CA 1
ATOM 872 C C . PHE A 1 107 ? 15.340 -5.211 -22.613 1.00 70.56 107 PHE A C 1
ATOM 874 O O . PHE A 1 107 ? 16.567 -5.155 -22.563 1.00 70.56 107 PHE A O 1
ATOM 881 N N . GLY A 1 108 ? 14.723 -6.379 -22.814 1.00 60.00 108 GLY A N 1
ATOM 882 C CA . GLY A 1 108 ? 15.393 -7.685 -22.878 1.00 60.00 108 GLY A CA 1
ATOM 883 C C . GLY A 1 108 ? 16.319 -7.917 -24.080 1.00 60.00 108 GLY A C 1
ATOM 884 O O . GLY A 1 108 ? 16.777 -9.045 -24.276 1.00 60.00 108 GLY A O 1
ATOM 885 N N . THR A 1 109 ? 16.593 -6.889 -24.886 1.00 54.88 109 THR A N 1
ATOM 886 C CA . THR A 1 109 ? 17.424 -6.940 -26.098 1.00 54.88 109 THR A CA 1
ATOM 887 C C . THR A 1 109 ? 18.681 -6.071 -26.029 1.00 54.88 109 THR A C 1
ATOM 889 O O . THR A 1 109 ? 19.211 -5.711 -27.073 1.00 54.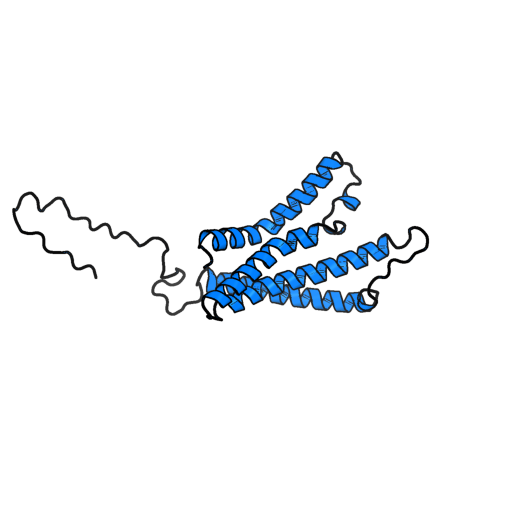88 109 THR A O 1
ATOM 892 N N . ASP A 1 110 ? 19.219 -5.775 -24.845 1.00 52.62 110 ASP A N 1
ATOM 893 C CA . ASP A 1 110 ? 20.556 -5.174 -24.741 1.00 52.62 110 ASP A CA 1
ATOM 894 C C . ASP A 1 110 ? 21.634 -6.257 -24.548 1.00 52.62 110 ASP A C 1
ATOM 896 O O . ASP A 1 110 ? 21.778 -6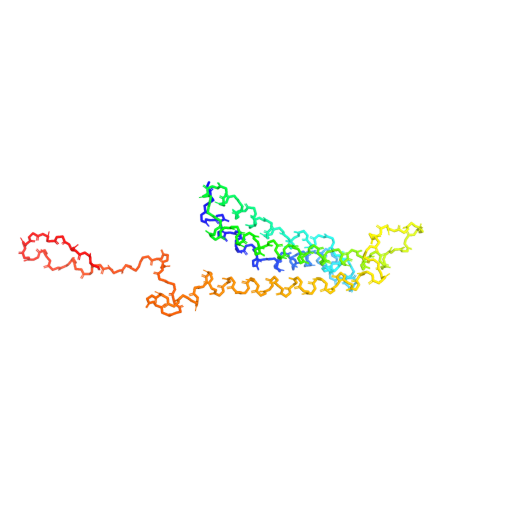.875 -23.494 1.00 52.62 110 ASP A O 1
ATOM 900 N N . GLY A 1 111 ? 22.411 -6.523 -25.604 1.00 53.84 111 GLY A N 1
ATOM 901 C CA . GLY A 1 111 ? 23.677 -7.265 -25.503 1.00 53.84 111 GLY A CA 1
ATOM 902 C C . GLY A 1 111 ? 23.596 -8.795 -25.373 1.00 53.84 111 GLY A C 1
ATOM 903 O O . GLY A 1 111 ? 24.572 -9.419 -24.962 1.00 53.84 111 GLY A O 1
ATOM 904 N N . GLY A 1 112 ? 22.468 -9.427 -25.717 1.00 52.78 112 GLY A N 1
ATOM 905 C CA . GLY A 1 112 ? 22.369 -10.892 -25.860 1.00 52.78 112 GLY A CA 1
ATOM 906 C C . GLY A 1 112 ? 22.305 -11.700 -24.554 1.00 52.78 112 GLY A C 1
ATOM 907 O O . GLY A 1 112 ? 22.223 -12.928 -24.601 1.00 52.78 112 GLY A O 1
ATOM 908 N N . LYS A 1 113 ? 22.286 -11.045 -23.385 1.00 51.59 113 LYS A N 1
ATOM 909 C CA . LYS A 1 113 ? 22.023 -11.690 -22.090 1.00 51.59 113 LYS A CA 1
ATOM 910 C C . LYS A 1 113 ? 20.574 -11.447 -21.686 1.00 51.59 113 LYS A C 1
ATOM 912 O O . LYS A 1 113 ? 20.216 -10.377 -21.210 1.00 51.59 113 LYS A O 1
ATOM 917 N N . ARG A 1 114 ? 19.731 -12.460 -21.882 1.00 57.00 114 ARG A N 1
ATOM 918 C CA . ARG A 1 114 ? 18.322 -12.423 -21.477 1.00 57.00 114 ARG A CA 1
ATOM 919 C C . ARG A 1 114 ? 18.258 -12.281 -19.954 1.00 57.00 114 ARG A C 1
ATOM 921 O O . ARG A 1 114 ? 18.708 -13.182 -19.251 1.00 57.00 114 ARG A O 1
ATOM 928 N N . HIS A 1 115 ? 17.712 -11.175 -19.446 1.00 57.12 115 HIS A N 1
ATOM 929 C CA . HIS A 1 115 ? 17.362 -11.080 -18.029 1.00 57.12 115 HIS A CA 1
ATOM 930 C C . HIS A 1 115 ? 16.431 -12.247 -17.689 1.00 57.12 115 HIS A C 1
ATOM 932 O O . HIS A 1 115 ? 15.413 -12.470 -18.353 1.00 57.12 115 HIS A O 1
ATOM 938 N N . GLU A 1 116 ? 16.812 -13.040 -16.693 1.00 62.19 116 GLU A N 1
ATOM 939 C CA . GLU A 1 116 ? 16.055 -14.216 -16.298 1.00 62.19 116 GLU A CA 1
ATOM 940 C C . GLU A 1 116 ? 14.815 -13.776 -15.514 1.00 62.19 116 GLU A C 1
ATOM 942 O O . GLU A 1 116 ? 14.810 -13.672 -14.292 1.00 62.19 116 GLU A O 1
ATOM 947 N N . VAL A 1 117 ? 13.741 -13.472 -16.242 1.00 66.81 117 VAL A N 1
ATOM 948 C CA . VAL A 1 117 ? 12.416 -13.307 -15.642 1.00 66.81 117 VAL A CA 1
ATOM 949 C C . VAL A 1 117 ? 11.962 -14.668 -15.131 1.00 66.81 117 VAL A C 1
ATOM 951 O O . VAL A 1 117 ? 12.102 -15.671 -15.847 1.00 66.81 117 VAL A O 1
ATOM 954 N N . ILE A 1 118 ? 11.390 -14.683 -13.924 1.00 75.75 118 ILE A N 1
ATOM 955 C CA . ILE A 1 118 ? 10.816 -15.870 -13.284 1.00 75.75 118 ILE A CA 1
ATOM 956 C C . ILE A 1 118 ? 9.882 -16.567 -14.292 1.00 75.75 118 ILE A C 1
ATOM 958 O O . ILE A 1 118 ? 9.003 -15.898 -14.841 1.00 75.75 118 ILE A O 1
ATOM 962 N N . PRO A 1 119 ? 10.018 -17.885 -14.543 1.00 79.75 119 PRO A N 1
ATOM 963 C CA . PRO A 1 119 ? 9.259 -18.578 -15.589 1.00 79.75 119 PRO A CA 1
ATOM 964 C C . PRO A 1 119 ? 7.737 -18.378 -15.524 1.00 79.75 119 PRO A C 1
ATOM 966 O O . PRO A 1 119 ? 7.088 -18.308 -16.564 1.00 79.75 119 PRO A O 1
ATOM 969 N N . ILE A 1 120 ? 7.174 -18.223 -14.318 1.00 82.31 120 ILE A N 1
ATOM 970 C CA . ILE A 1 120 ? 5.736 -17.996 -14.094 1.00 82.31 120 ILE A CA 1
ATOM 971 C C . ILE A 1 120 ? 5.227 -16.644 -14.625 1.00 82.31 120 ILE A C 1
ATOM 973 O O . ILE A 1 120 ? 4.045 -16.512 -14.926 1.00 82.31 120 ILE A O 1
ATOM 977 N N . LEU A 1 121 ? 6.108 -15.649 -14.755 1.00 82.75 121 LEU A N 1
ATOM 978 C CA . LEU A 1 121 ? 5.778 -14.302 -15.227 1.00 82.75 121 LEU A CA 1
ATOM 979 C C . LEU A 1 121 ? 5.920 -14.149 -16.752 1.00 82.75 121 LEU A C 1
ATOM 981 O O . LEU A 1 121 ? 5.682 -13.065 -17.267 1.00 82.75 121 LEU A O 1
ATOM 985 N N . ARG A 1 122 ? 6.286 -15.205 -17.494 1.00 81.38 122 ARG A N 1
ATOM 986 C CA . ARG A 1 122 ? 6.279 -15.186 -18.970 1.00 81.38 122 ARG A CA 1
ATOM 987 C C . ARG A 1 122 ? 4.909 -15.595 -19.522 1.00 81.38 122 ARG A C 1
ATOM 989 O O . ARG A 1 122 ? 4.187 -16.334 -18.848 1.00 81.38 122 ARG A O 1
ATOM 996 N N . PRO A 1 123 ? 4.539 -15.196 -20.751 1.00 79.19 123 PRO A N 1
ATOM 997 C CA . PRO A 1 123 ? 3.372 -15.751 -21.433 1.00 79.19 123 PRO A CA 1
ATOM 998 C C . PRO A 1 123 ? 3.464 -17.288 -21.539 1.00 79.19 123 PRO A C 1
ATOM 1000 O O . PRO A 1 123 ? 4.528 -17.795 -21.902 1.00 79.19 123 PRO A O 1
ATOM 1003 N N . PRO A 1 124 ? 2.393 -18.050 -21.227 1.00 82.44 124 PRO A N 1
ATOM 1004 C CA . PRO A 1 124 ? 1.034 -17.615 -20.865 1.00 82.44 124 PRO A CA 1
ATOM 1005 C C . PRO A 1 124 ? 0.803 -17.348 -19.360 1.00 82.44 124 PRO A C 1
ATOM 1007 O O . PRO A 1 124 ? -0.257 -16.845 -18.991 1.00 82.44 124 PRO A O 1
ATOM 1010 N N . GLY A 1 125 ? 1.760 -17.665 -18.482 1.00 86.06 125 GLY A N 1
ATOM 1011 C CA . GLY A 1 125 ? 1.632 -17.548 -17.021 1.00 86.06 125 GLY A CA 1
ATOM 1012 C C . GLY A 1 125 ? 1.295 -16.138 -16.520 1.00 86.06 125 GLY A C 1
ATOM 1013 O O . GLY A 1 125 ? 0.492 -15.991 -15.598 1.00 86.06 125 GLY A O 1
ATOM 1014 N N . ILE A 1 126 ? 1.789 -15.094 -17.196 1.00 86.44 126 ILE A N 1
ATOM 1015 C CA . ILE A 1 126 ? 1.472 -13.692 -16.872 1.00 86.44 126 ILE A CA 1
ATOM 1016 C C . ILE A 1 126 ? -0.034 -13.385 -16.898 1.00 86.44 126 ILE A C 1
ATOM 1018 O O . ILE A 1 126 ? -0.510 -12.565 -16.115 1.00 86.44 126 ILE A O 1
ATOM 1022 N N . PHE A 1 127 ? -0.812 -14.069 -17.748 1.00 90.69 127 PHE A N 1
ATOM 1023 C CA . PHE A 1 127 ? -2.266 -13.909 -17.786 1.00 90.69 127 PHE A CA 1
ATOM 1024 C C . PHE A 1 127 ? -2.910 -14.397 -16.484 1.00 90.69 127 PHE A C 1
ATOM 1026 O O . PHE A 1 127 ? -3.736 -13.697 -15.901 1.00 90.69 127 PHE A O 1
ATOM 1033 N N . ALA A 1 128 ? -2.487 -15.559 -15.979 1.00 91.81 128 ALA A N 1
ATOM 1034 C CA . ALA A 1 128 ? -2.975 -16.084 -14.707 1.00 91.81 128 ALA A CA 1
ATOM 1035 C C . ALA A 1 128 ? -2.604 -15.155 -13.539 1.00 91.81 128 ALA A C 1
ATOM 1037 O O . ALA A 1 128 ? -3.441 -14.880 -12.681 1.00 91.81 128 ALA A O 1
ATOM 1038 N N . VAL A 1 129 ? -1.385 -14.605 -13.541 1.00 91.94 129 VAL A N 1
ATOM 1039 C CA . VAL A 1 129 ? -0.939 -13.625 -12.536 1.00 91.94 129 VAL A CA 1
ATOM 1040 C C . VAL A 1 129 ? -1.791 -12.351 -12.581 1.00 91.94 129 VAL A C 1
ATOM 1042 O O . VAL A 1 129 ? -2.210 -11.874 -11.527 1.00 91.94 129 VAL A O 1
ATOM 1045 N N . LYS A 1 130 ? -2.126 -11.844 -13.776 1.00 93.06 130 LYS A N 1
ATOM 1046 C CA . LYS A 1 130 ? -3.040 -10.700 -13.959 1.00 93.06 130 LYS A CA 1
ATOM 1047 C C . LYS A 1 130 ? -4.431 -10.984 -13.391 1.00 93.06 130 LYS A C 1
ATOM 1049 O O . LYS A 1 130 ? -4.971 -10.150 -12.668 1.00 93.06 130 LYS A O 1
ATOM 1054 N N . VAL A 1 131 ? -4.994 -12.164 -13.655 1.00 95.06 131 VAL A N 1
ATOM 1055 C CA . VAL A 1 131 ? -6.295 -12.573 -13.094 1.00 95.06 131 VAL A CA 1
ATOM 1056 C C . VAL A 1 131 ? -6.243 -12.614 -11.565 1.00 95.06 131 VAL A C 1
ATOM 1058 O O . VAL A 1 131 ? -7.113 -12.044 -10.908 1.00 95.06 131 VAL A O 1
ATOM 1061 N N . VAL A 1 132 ? -5.204 -13.227 -10.991 1.00 94.88 132 VAL A N 1
ATOM 1062 C CA . VAL A 1 132 ? -5.007 -13.270 -9.533 1.00 94.88 132 VAL A CA 1
ATOM 1063 C C . VAL A 1 132 ? -4.890 -11.860 -8.957 1.00 94.88 132 VAL A C 1
ATOM 1065 O O . VAL A 1 132 ? -5.544 -11.554 -7.963 1.00 94.88 132 VAL A O 1
ATOM 1068 N N . TRP A 1 133 ? -4.120 -10.977 -9.594 1.00 96.38 133 TRP A N 1
ATOM 1069 C CA . TRP A 1 133 ? -3.977 -9.588 -9.163 1.00 96.38 133 TRP A CA 1
ATOM 1070 C C . TRP A 1 133 ? -5.309 -8.829 -9.167 1.00 96.38 133 TRP A C 1
ATOM 1072 O O . TRP A 1 133 ? -5.607 -8.136 -8.194 1.00 96.38 133 TRP A O 1
ATOM 1082 N N . ILE A 1 134 ? -6.140 -8.989 -10.203 1.00 97.44 134 ILE A N 1
ATOM 1083 C CA . ILE A 1 134 ? -7.475 -8.370 -10.267 1.00 97.44 134 ILE A CA 1
ATOM 1084 C C . ILE A 1 134 ? -8.341 -8.862 -9.104 1.00 97.44 134 ILE A C 1
ATOM 1086 O O . ILE A 1 134 ? -8.934 -8.053 -8.393 1.00 97.44 134 ILE A O 1
ATOM 1090 N N . VAL A 1 135 ? -8.382 -10.177 -8.869 1.00 97.56 135 VAL A N 1
ATOM 1091 C CA . VAL A 1 135 ? -9.170 -10.766 -7.775 1.00 97.56 135 VAL A CA 1
ATOM 1092 C C . VAL A 1 135 ? -8.696 -10.249 -6.415 1.00 97.56 135 VAL A C 1
ATOM 1094 O O . VAL A 1 135 ? -9.514 -9.820 -5.601 1.00 97.56 135 VAL A O 1
ATOM 1097 N N . LEU A 1 136 ? -7.382 -10.228 -6.176 1.00 97.12 136 LEU A N 1
ATOM 1098 C CA . LEU A 1 136 ? -6.800 -9.683 -4.948 1.00 97.12 136 LEU A CA 1
ATOM 1099 C C . LEU A 1 136 ? -7.112 -8.193 -4.777 1.00 97.12 136 LEU A C 1
ATOM 1101 O O . LEU A 1 136 ? -7.412 -7.766 -3.664 1.00 97.12 136 LEU A O 1
ATOM 1105 N N . SER A 1 137 ? -7.094 -7.421 -5.866 1.00 97.56 137 SER A N 1
ATOM 1106 C CA . SER A 1 137 ? -7.427 -5.994 -5.854 1.00 97.56 137 SER A CA 1
ATOM 1107 C C . SER A 1 137 ? -8.876 -5.771 -5.438 1.00 97.56 137 SER A C 1
ATOM 1109 O O . SER A 1 137 ? -9.135 -4.982 -4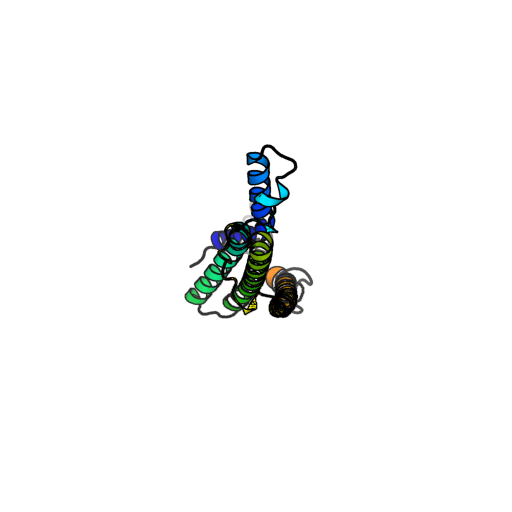.535 1.00 97.56 137 SER A O 1
ATOM 1111 N N . VAL A 1 138 ? -9.815 -6.531 -6.010 1.00 98.06 138 VAL A N 1
ATOM 1112 C CA . VAL A 1 138 ? -11.235 -6.466 -5.630 1.00 98.06 138 VAL A CA 1
ATOM 1113 C C . VAL A 1 138 ? -11.422 -6.811 -4.152 1.00 98.06 138 VAL A C 1
ATOM 1115 O O . VAL A 1 138 ? -12.099 -6.075 -3.436 1.00 98.06 138 VAL A O 1
ATOM 1118 N N . ILE A 1 139 ? -10.793 -7.888 -3.670 1.00 96.81 139 ILE A N 1
ATOM 1119 C CA . ILE A 1 139 ? -10.875 -8.291 -2.259 1.00 96.81 139 ILE A CA 1
ATOM 1120 C C . ILE A 1 139 ? -10.318 -7.191 -1.345 1.00 96.81 139 ILE A C 1
ATOM 1122 O O . ILE A 1 139 ? -10.974 -6.827 -0.369 1.00 96.81 139 ILE A O 1
ATOM 1126 N N . ALA A 1 140 ? -9.144 -6.638 -1.659 1.00 96.62 140 ALA A N 1
ATOM 1127 C CA . ALA A 1 140 ? -8.510 -5.586 -0.865 1.00 96.62 140 ALA A CA 1
ATOM 1128 C C . ALA A 1 140 ? -9.362 -4.305 -0.816 1.00 96.62 140 ALA A C 1
ATOM 1130 O O . ALA A 1 140 ? -9.538 -3.719 0.257 1.00 96.62 140 ALA A O 1
ATOM 1131 N N . THR A 1 141 ? -9.939 -3.896 -1.951 1.00 96.31 141 THR A N 1
ATOM 1132 C CA . THR A 1 141 ? -10.830 -2.731 -2.035 1.00 96.31 141 THR A CA 1
ATOM 1133 C C . THR A 1 141 ? -12.100 -2.942 -1.222 1.00 96.31 141 THR A C 1
ATOM 1135 O O . THR A 1 141 ? -12.438 -2.090 -0.404 1.00 96.31 141 THR A O 1
ATOM 1138 N N . VAL A 1 142 ? -12.782 -4.080 -1.391 1.00 97.19 142 VAL A N 1
ATOM 1139 C CA . VAL A 1 142 ? -14.009 -4.386 -0.639 1.00 97.19 142 VAL A CA 1
ATOM 1140 C C . VAL A 1 142 ? -13.722 -4.464 0.856 1.00 97.19 142 VAL A C 1
ATOM 1142 O O . VAL A 1 142 ? -14.484 -3.924 1.653 1.00 97.19 142 VAL A O 1
ATOM 1145 N N . TYR A 1 143 ? -12.616 -5.097 1.253 1.00 96.06 143 TYR A N 1
ATOM 1146 C CA . TYR A 1 143 ? -12.241 -5.194 2.658 1.00 96.06 143 TYR A CA 1
ATOM 1147 C C . TYR A 1 143 ? -11.969 -3.809 3.258 1.00 96.06 143 TYR A C 1
ATOM 1149 O O . TYR A 1 143 ? -12.533 -3.470 4.299 1.00 96.06 143 TYR A O 1
ATOM 1157 N N . THR A 1 144 ? -11.167 -2.984 2.585 1.00 93.75 144 THR A N 1
ATOM 1158 C CA . THR A 1 144 ? -10.844 -1.638 3.077 1.00 93.75 144 THR A CA 1
ATOM 1159 C C . THR A 1 144 ? -12.089 -0.763 3.159 1.00 93.75 144 THR A C 1
ATOM 1161 O O . THR A 1 144 ? -12.363 -0.199 4.212 1.00 93.75 144 THR A O 1
ATOM 1164 N N . TYR A 1 145 ? -12.912 -0.758 2.109 1.00 94.00 145 TYR A N 1
ATOM 1165 C CA . TYR A 1 145 ? -14.171 -0.021 2.088 1.00 94.00 145 TYR A CA 1
ATOM 1166 C C . TYR A 1 145 ? -15.109 -0.435 3.230 1.00 94.00 145 TYR A C 1
ATOM 1168 O O . TYR A 1 145 ? -15.595 0.408 3.982 1.00 94.00 145 TYR A O 1
ATOM 1176 N N . CYS A 1 146 ? -15.338 -1.739 3.407 1.00 93.56 146 CYS A N 1
ATOM 1177 C CA . CYS A 1 146 ? -16.172 -2.241 4.496 1.00 93.56 146 CYS A CA 1
ATOM 1178 C C . CYS A 1 146 ? -15.604 -1.852 5.867 1.00 93.56 146 CYS A C 1
ATOM 1180 O O . CYS A 1 146 ? -16.364 -1.501 6.770 1.00 93.56 146 CYS A O 1
ATOM 1182 N N . TRP A 1 147 ? -14.281 -1.895 6.037 1.00 92.56 147 TRP A N 1
ATOM 1183 C CA . TRP A 1 147 ? -13.641 -1.469 7.277 1.00 92.56 147 TRP A CA 1
ATOM 1184 C C . TRP A 1 147 ? -13.913 0.008 7.569 1.00 92.56 147 TRP A C 1
ATOM 1186 O O . TRP A 1 147 ? -14.362 0.331 8.667 1.00 92.56 147 TRP A O 1
ATOM 1196 N N . ASP A 1 148 ? -13.707 0.890 6.596 1.00 90.38 148 ASP A N 1
ATOM 1197 C CA . ASP A 1 148 ? -13.867 2.330 6.795 1.00 90.38 148 ASP A CA 1
ATOM 1198 C C . ASP A 1 148 ? -15.322 2.672 7.171 1.00 90.38 148 ASP A C 1
ATOM 1200 O O . ASP A 1 148 ? -15.567 3.372 8.155 1.00 90.38 148 ASP A O 1
ATOM 1204 N N . ILE A 1 149 ? -16.304 2.074 6.483 1.00 89.31 149 ILE A N 1
ATOM 1205 C CA . ILE A 1 149 ? -17.737 2.270 6.762 1.00 89.31 149 ILE A CA 1
ATOM 1206 C C . ILE A 1 149 ? -18.141 1.743 8.148 1.00 89.31 149 ILE A C 1
ATOM 1208 O O . ILE A 1 149 ? -18.832 2.431 8.909 1.00 89.31 149 ILE A O 1
ATOM 1212 N N . PHE A 1 150 ? -17.763 0.507 8.486 1.00 87.25 150 PHE A N 1
ATOM 1213 C CA . PHE A 1 150 ? -18.286 -0.162 9.680 1.00 87.25 150 PHE A CA 1
ATOM 1214 C C . PHE A 1 150 ? -17.447 0.076 10.931 1.00 87.25 150 PHE A C 1
ATOM 1216 O O . PHE A 1 150 ? -18.008 0.251 12.010 1.00 87.25 150 PHE A O 1
ATOM 1223 N N . MET A 1 151 ? -16.122 0.075 10.808 1.00 87.25 151 MET A N 1
ATOM 1224 C CA . MET A 1 151 ? -15.205 0.149 11.944 1.00 87.25 151 MET A CA 1
ATOM 1225 C C . MET A 1 151 ? -14.786 1.581 12.240 1.00 87.25 151 MET A C 1
ATOM 1227 O O . MET A 1 151 ? -14.850 2.013 13.396 1.00 87.25 151 MET A O 1
ATOM 1231 N N . ASP A 1 152 ? -14.375 2.326 11.217 1.00 85.12 152 ASP A N 1
ATOM 1232 C CA . ASP A 1 152 ? -13.814 3.658 11.428 1.00 85.12 152 ASP A CA 1
ATOM 1233 C C . ASP A 1 152 ? -14.933 4.700 11.553 1.00 85.12 152 ASP A C 1
ATOM 1235 O O . ASP A 1 152 ? -14.915 5.488 12.504 1.00 85.12 152 ASP A O 1
ATOM 1239 N N . TRP A 1 153 ? -15.960 4.635 10.698 1.00 82.81 153 TRP A N 1
ATOM 1240 C CA . TRP A 1 153 ? -17.119 5.536 10.745 1.00 82.81 153 TRP A CA 1
ATOM 1241 C C . TRP A 1 153 ? -18.239 5.041 11.669 1.00 82.81 153 TRP A C 1
ATOM 1243 O O . TRP A 1 153 ? -18.938 5.852 12.273 1.00 82.81 153 TRP A O 1
ATOM 1253 N N . GLY A 1 154 ? -18.403 3.723 11.827 1.00 79.31 154 GLY A N 1
ATOM 1254 C CA . GLY A 1 154 ? -19.428 3.154 12.711 1.00 79.31 154 GLY A CA 1
ATOM 1255 C C . GLY A 1 154 ? -20.850 3.159 12.137 1.00 79.31 154 GLY A C 1
ATOM 1256 O O . GLY A 1 154 ? -21.805 3.008 12.896 1.00 79.31 154 GLY A O 1
ATOM 1257 N N . LEU A 1 155 ? -21.026 3.302 10.815 1.00 77.31 155 LEU A N 1
ATOM 1258 C CA . LEU A 1 155 ? -22.343 3.467 10.170 1.00 77.31 155 LEU A CA 1
ATOM 1259 C C . LEU A 1 155 ? -23.256 2.222 10.217 1.00 77.31 155 LEU A C 1
ATOM 1261 O O . LEU A 1 155 ? -24.401 2.286 9.775 1.00 77.31 155 LEU A O 1
ATOM 1265 N N . GLY A 1 156 ? -22.783 1.092 10.753 1.00 69.44 156 GLY A N 1
ATOM 1266 C CA . GLY A 1 156 ? -23.545 -0.159 10.872 1.00 69.44 156 GLY A CA 1
ATOM 1267 C C . GLY A 1 156 ? -23.937 -0.554 12.295 1.00 69.44 156 GLY A C 1
ATOM 1268 O O . GLY A 1 156 ? -24.527 -1.622 12.480 1.00 69.44 156 GLY A O 1
ATOM 1269 N N . ASP A 1 157 ? -23.617 0.255 13.308 1.00 69.44 157 ASP A N 1
ATOM 1270 C CA . ASP A 1 157 ? -23.944 -0.093 14.689 1.00 69.44 157 ASP A CA 1
ATOM 1271 C C . ASP A 1 157 ? -25.422 0.186 15.002 1.00 69.44 157 ASP A C 1
ATOM 1273 O O . ASP A 1 157 ? -25.811 1.271 15.421 1.00 69.44 157 ASP A O 1
ATOM 1277 N N . ARG A 1 158 ? -26.272 -0.831 14.821 1.00 64.25 158 ARG A N 1
ATOM 1278 C CA . ARG A 1 158 ? -27.704 -0.770 15.172 1.00 64.25 158 ARG A CA 1
ATOM 1279 C C . ARG A 1 158 ? -27.967 -0.626 16.675 1.00 64.25 158 ARG A C 1
ATOM 1281 O O . ARG A 1 158 ? -29.115 -0.420 17.059 1.00 64.25 158 ARG A O 1
ATOM 1288 N N . ARG A 1 159 ? -26.945 -0.792 17.524 1.00 64.38 159 ARG A N 1
ATOM 1289 C CA . ARG A 1 159 ? -27.040 -0.589 18.975 1.00 64.38 159 ARG A CA 1
ATOM 1290 C C . ARG A 1 159 ? -26.644 0.823 19.401 1.00 64.38 159 ARG A C 1
ATOM 1292 O O . ARG A 1 159 ? -26.773 1.114 20.591 1.00 64.38 159 ARG A O 1
ATOM 1299 N N . SER A 1 160 ? -26.196 1.682 18.481 1.00 67.62 160 SER A N 1
ATOM 1300 C CA . SER A 1 160 ? -25.821 3.044 18.846 1.00 67.62 160 SER A CA 1
ATOM 1301 C C . SER A 1 160 ? -27.043 3.852 19.280 1.00 67.62 160 SER A C 1
ATOM 1303 O O . SER A 1 160 ? -28.147 3.709 18.744 1.00 67.62 160 SER A O 1
ATOM 1305 N N . ARG A 1 161 ? -26.858 4.725 20.274 1.00 63.53 161 ARG A N 1
ATOM 1306 C CA . ARG A 1 161 ? -27.909 5.675 20.674 1.00 63.53 161 ARG A CA 1
ATOM 1307 C C . ARG A 1 161 ? -28.171 6.712 19.589 1.00 63.53 161 ARG A C 1
ATOM 1309 O O . ARG A 1 161 ? -29.284 7.225 19.508 1.00 63.53 161 ARG A O 1
ATOM 1316 N N . ASN A 1 162 ? -27.153 7.022 18.790 1.00 70.06 162 ASN A N 1
ATOM 1317 C CA . ASN A 1 162 ? -27.225 7.989 17.705 1.00 70.06 162 ASN A CA 1
ATOM 1318 C C . ASN A 1 162 ? -27.048 7.266 16.358 1.00 70.06 162 ASN A C 1
ATOM 1320 O O . ASN A 1 162 ? -25.921 6.916 15.997 1.00 70.06 162 ASN A O 1
ATOM 1324 N N . PRO A 1 163 ? -28.122 7.014 15.589 1.00 67.06 163 PRO A N 1
ATOM 1325 C CA . PRO A 1 163 ? -27.986 6.431 14.259 1.00 67.06 163 PRO A CA 1
ATOM 1326 C C . PRO A 1 163 ? -27.119 7.345 13.377 1.00 67.06 163 PRO A C 1
ATOM 1328 O O . PRO A 1 163 ? -27.320 8.556 13.352 1.00 67.06 163 PRO A O 1
ATOM 1331 N N . MET A 1 164 ? -26.145 6.755 12.676 1.00 65.06 164 MET A N 1
ATOM 1332 C CA . MET A 1 164 ? -25.119 7.426 11.850 1.00 65.06 164 MET A CA 1
ATOM 1333 C C . MET A 1 164 ? -24.024 8.211 12.597 1.00 65.06 164 MET A C 1
ATOM 1335 O O . MET A 1 164 ? -23.114 8.717 11.943 1.00 65.06 164 MET A O 1
ATOM 1339 N N . LEU A 1 165 ? -24.052 8.297 13.932 1.00 60.00 165 LEU A N 1
ATOM 1340 C CA . LEU A 1 165 ? -23.026 8.997 14.710 1.00 60.00 165 LEU A CA 1
ATOM 1341 C C . LEU A 1 165 ? -22.418 8.073 15.774 1.00 60.00 165 LEU A C 1
ATOM 1343 O O . LEU A 1 165 ? -23.134 7.417 16.527 1.00 60.00 165 LEU A O 1
ATOM 1347 N N . ARG A 1 166 ? -21.084 8.034 15.872 1.00 65.69 166 ARG A N 1
ATOM 1348 C CA . ARG A 1 166 ? -20.387 7.253 16.905 1.00 65.69 166 ARG A CA 1
ATOM 1349 C C . ARG A 1 166 ? -20.739 7.782 18.302 1.00 65.69 166 ARG A C 1
ATOM 1351 O O . ARG A 1 166 ? -20.605 8.973 18.570 1.00 65.69 166 ARG A O 1
ATOM 1358 N N . ASP A 1 167 ? -21.094 6.879 19.217 1.00 65.06 167 ASP A N 1
ATOM 1359 C CA . ASP A 1 167 ? -21.478 7.236 20.593 1.00 65.06 167 ASP A CA 1
ATOM 1360 C C . ASP A 1 167 ? -20.307 7.751 21.454 1.00 65.06 167 ASP A C 1
ATOM 1362 O O . ASP A 1 167 ? -20.511 8.499 22.410 1.00 65.06 167 ASP A O 1
ATOM 1366 N N . GLN A 1 168 ? -19.069 7.381 21.115 1.00 61.06 168 GLN A N 1
ATOM 1367 C CA . GLN A 1 168 ? -17.858 7.917 21.739 1.00 61.06 168 GLN A CA 1
ATOM 1368 C C . GLN A 1 168 ? -17.314 9.098 20.929 1.00 61.06 168 GLN A C 1
ATOM 1370 O O . GLN A 1 168 ? -16.570 8.920 19.964 1.00 61.06 168 GLN A O 1
ATOM 1375 N N . LEU A 1 169 ? -17.674 10.313 21.339 1.00 64.94 169 LEU A N 1
ATOM 1376 C CA . LEU A 1 169 ? -17.058 11.541 20.843 1.00 64.94 169 LEU A CA 1
ATOM 1377 C C . LEU A 1 169 ? -15.735 11.770 21.587 1.00 64.94 169 LEU A C 1
ATOM 1379 O O . LEU A 1 169 ? -15.704 11.784 22.816 1.00 64.94 169 LEU A O 1
ATOM 1383 N N . VAL A 1 170 ? -14.643 11.981 20.842 1.00 60.47 170 VAL A N 1
ATOM 1384 C CA . VAL A 1 170 ? -13.312 12.316 21.398 1.00 60.47 170 VAL A CA 1
ATOM 1385 C C . VAL A 1 170 ? -13.375 13.572 22.274 1.00 60.47 170 VAL A C 1
ATOM 1387 O O . VAL A 1 170 ? -12.661 13.692 23.269 1.00 60.47 170 VAL A O 1
ATOM 1390 N N . TYR A 1 171 ? -14.288 14.486 21.949 1.00 54.31 171 TYR A N 1
ATOM 1391 C CA . TYR A 1 171 ? -14.621 15.619 22.792 1.00 54.31 171 TYR A CA 1
ATOM 1392 C C . TYR A 1 171 ? -15.821 15.261 23.658 1.00 54.31 171 TYR A C 1
ATOM 1394 O O . TYR A 1 171 ? -16.948 15.163 23.171 1.00 54.31 171 TYR A O 1
ATOM 1402 N N . SER A 1 172 ? -15.577 15.096 24.961 1.00 48.84 172 SER A N 1
ATOM 1403 C CA . SER A 1 172 ? -16.655 15.066 25.946 1.00 48.84 172 SER A CA 1
ATOM 1404 C C . SER A 1 172 ? -17.526 16.297 25.723 1.00 48.84 172 SER A C 1
ATOM 1406 O O . SER A 1 172 ? -17.025 17.427 25.756 1.00 48.84 172 SER A O 1
ATOM 1408 N N . SER A 1 173 ? -18.814 16.080 25.445 1.00 55.62 173 SER A N 1
ATOM 1409 C CA . SER A 1 173 ? -19.791 17.159 25.395 1.00 55.62 173 SER A CA 1
ATOM 1410 C C . SER A 1 173 ? -19.723 17.862 26.741 1.00 55.62 173 SER A C 1
ATOM 1412 O O . SER A 1 173 ? -20.211 17.355 27.754 1.00 55.62 173 SER A O 1
ATOM 1414 N N . LYS A 1 174 ? -19.071 19.028 26.772 1.00 48.16 174 LYS A N 1
ATOM 1415 C CA . LYS A 1 174 ? -19.179 19.932 27.903 1.00 48.16 174 LYS A CA 1
ATOM 1416 C C . LYS A 1 174 ? -20.634 20.378 27.913 1.00 48.16 174 LYS A C 1
ATOM 1418 O O . LYS A 1 174 ? -20.976 21.420 27.363 1.00 48.16 174 LYS A O 1
ATOM 1423 N N . LYS A 1 175 ? -21.493 19.629 28.603 1.00 50.84 175 LYS A N 1
ATOM 1424 C CA . LYS A 1 175 ? -22.598 20.247 29.323 1.00 50.84 175 LYS A CA 1
ATOM 1425 C C . LYS A 1 175 ? -21.928 21.150 30.347 1.00 50.84 175 LYS A C 1
ATOM 1427 O O . LYS A 1 175 ? -21.646 20.745 31.470 1.00 50.84 175 LYS A O 1
ATOM 1432 N N . VAL A 1 176 ? -21.555 22.348 29.899 1.00 49.12 176 VAL A N 1
ATOM 1433 C CA . VAL A 1 176 ? -21.145 23.442 30.762 1.00 49.12 176 VAL A CA 1
ATOM 1434 C C . VAL A 1 176 ? -22.276 23.556 31.767 1.00 49.12 176 VAL A C 1
ATOM 1436 O O . VAL A 1 176 ? -23.403 23.888 31.401 1.00 49.12 176 VAL A O 1
ATOM 1439 N N . CYS A 1 177 ? -21.999 23.169 33.010 1.00 45.75 177 CYS A N 1
ATOM 1440 C CA . CYS A 1 177 ? -22.907 23.352 34.124 1.00 45.75 177 CYS A CA 1
ATOM 1441 C C . CYS A 1 177 ? -23.071 24.863 34.290 1.00 45.75 177 CYS A C 1
ATOM 1443 O O . CYS A 1 177 ? -22.302 25.529 34.981 1.00 45.75 177 CYS A O 1
ATOM 1445 N N . LYS A 1 178 ? -24.019 25.440 33.550 1.00 49.12 178 LYS A N 1
ATOM 1446 C CA . LYS A 1 178 ? -24.329 26.859 33.600 1.00 49.12 178 LYS A CA 1
ATOM 1447 C C . LYS A 1 178 ? -25.179 27.082 34.842 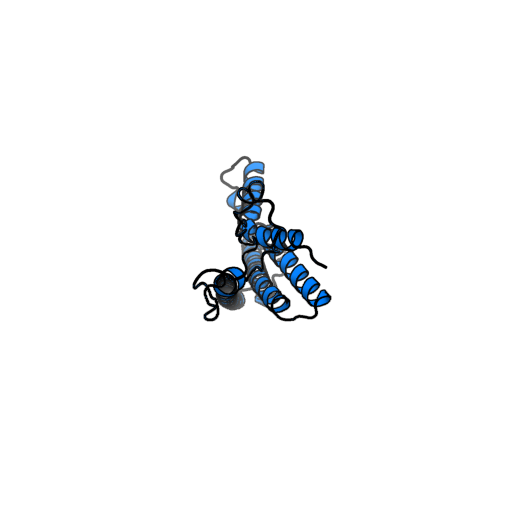1.00 49.12 178 LYS A C 1
ATOM 1449 O O . LYS A 1 178 ? -26.398 27.154 34.757 1.00 49.12 178 LYS A O 1
ATOM 1454 N N . LYS A 1 179 ? -24.536 27.142 36.007 1.00 47.03 179 LYS A N 1
ATOM 1455 C CA . LYS A 1 179 ? -25.077 27.847 37.175 1.00 47.03 179 LYS A CA 1
ATOM 1456 C C . LYS A 1 179 ? -23.986 28.095 38.208 1.00 47.03 179 LYS A C 1
ATOM 1458 O O . LYS A 1 179 ? -23.837 27.366 39.182 1.00 47.03 179 LYS A O 1
ATOM 1463 N N . ARG A 1 180 ? -23.244 29.182 38.017 1.00 43.25 180 ARG A N 1
ATOM 1464 C CA . ARG A 1 180 ? -22.517 29.818 39.117 1.00 43.25 180 ARG A CA 1
ATOM 1465 C C . ARG A 1 180 ? -22.599 31.333 38.999 1.00 43.25 180 ARG A C 1
ATOM 1467 O O . ARG A 1 180 ? -21.590 31.992 38.847 1.00 43.25 180 ARG A O 1
ATOM 1474 N N . GLU A 1 181 ? -23.817 31.863 39.057 1.00 44.31 181 GLU A N 1
ATOM 1475 C CA . GLU A 1 181 ? -24.017 33.316 39.185 1.00 44.31 181 GLU A CA 1
ATOM 1476 C C . GLU A 1 181 ? -25.268 33.709 39.989 1.00 44.31 181 GLU A C 1
ATOM 1478 O O . GLU A 1 181 ? -25.641 34.871 40.028 1.00 44.31 181 GLU A O 1
ATOM 1483 N N . THR A 1 182 ? -25.918 32.767 40.687 1.00 44.94 182 THR A N 1
ATOM 1484 C CA . THR A 1 182 ? -27.111 33.074 41.512 1.00 44.94 182 THR A CA 1
ATOM 1485 C C . THR A 1 182 ? -26.993 32.639 42.976 1.00 44.94 182 THR A C 1
ATOM 1487 O O . THR A 1 182 ? -27.949 32.776 43.726 1.00 44.94 182 THR A O 1
ATOM 1490 N N . ALA A 1 183 ? -25.835 32.122 43.408 1.00 45.88 183 ALA A N 1
ATOM 1491 C CA . ALA A 1 183 ? -25.628 31.630 44.780 1.00 45.88 183 ALA A CA 1
ATOM 1492 C C . ALA A 1 183 ? -24.837 32.596 45.685 1.00 45.88 183 ALA A C 1
ATOM 1494 O O . ALA A 1 183 ? -24.735 32.359 46.883 1.00 45.88 183 ALA A O 1
ATOM 1495 N N . ILE A 1 184 ? -24.295 33.693 45.141 1.00 46.72 184 ILE A N 1
ATOM 1496 C CA . ILE A 1 184 ? -23.557 34.694 45.935 1.00 46.72 184 ILE A CA 1
ATOM 1497 C C . ILE A 1 184 ? -24.521 35.653 46.663 1.00 46.72 184 ILE A C 1
ATOM 1499 O O . ILE A 1 184 ? -24.147 36.248 47.665 1.00 46.72 184 ILE A O 1
ATOM 1503 N N . LEU A 1 185 ? -25.786 35.745 46.234 1.00 50.59 185 LEU A N 1
ATOM 1504 C CA . LEU A 1 185 ? -26.778 36.655 46.825 1.00 50.59 185 LEU A CA 1
ATOM 1505 C C . LEU A 1 185 ? -27.651 36.034 47.932 1.00 50.59 185 LEU A C 1
ATOM 1507 O O . LEU A 1 185 ? -28.397 36.767 48.570 1.00 50.59 185 LEU A O 1
ATOM 1511 N N . THR A 1 186 ? -27.592 34.717 48.177 1.00 52.66 186 THR A N 1
ATOM 1512 C CA . THR A 1 186 ? -28.549 34.045 49.088 1.00 52.66 186 THR A CA 1
ATOM 1513 C C . THR A 1 186 ? -27.929 33.220 50.219 1.00 52.66 186 THR A C 1
ATOM 1515 O O . THR A 1 186 ? -28.670 32.656 51.016 1.00 52.66 186 THR A O 1
ATOM 1518 N N . GLY A 1 187 ? -26.597 33.144 50.338 1.00 50.38 187 GLY A N 1
ATOM 1519 C CA . GLY A 1 187 ? -25.931 32.557 51.514 1.00 50.38 187 GLY A CA 1
ATOM 1520 C C . GLY A 1 187 ? -26.186 31.060 51.772 1.00 50.38 187 GLY A C 1
ATOM 1521 O O . GLY A 1 187 ? -25.843 30.564 52.841 1.00 50.38 187 GLY A O 1
ATOM 1522 N N . ALA A 1 188 ? -26.768 30.320 50.824 1.00 53.94 188 ALA A N 1
ATOM 1523 C CA . ALA A 1 188 ? -27.024 28.889 50.980 1.00 53.94 188 ALA A CA 1
ATOM 1524 C C . ALA A 1 188 ? -25.795 28.041 50.597 1.00 53.94 188 ALA A C 1
ATOM 1526 O O . ALA A 1 188 ? -25.142 28.290 49.581 1.00 53.94 188 ALA A O 1
ATOM 1527 N N . ALA A 1 189 ? -25.494 27.016 51.404 1.00 46.25 189 ALA A N 1
ATOM 1528 C CA . ALA A 1 189 ? -24.376 26.097 51.187 1.00 46.25 189 ALA A CA 1
ATOM 1529 C C . ALA A 1 189 ? -24.459 25.393 49.811 1.00 46.25 189 ALA A C 1
ATOM 1531 O O . ALA A 1 189 ? -25.552 25.010 49.379 1.00 46.25 189 ALA A O 1
ATOM 1532 N N . PRO A 1 190 ? -23.328 25.189 49.106 1.00 43.50 190 PRO A N 1
ATOM 1533 C CA . PRO A 1 190 ? -23.338 24.611 47.769 1.00 43.50 190 PRO A CA 1
ATOM 1534 C C . PRO A 1 190 ? -23.701 23.122 47.827 1.00 43.50 190 PRO A C 1
ATOM 1536 O O . PRO A 1 190 ? -22.910 22.289 48.265 1.00 43.50 190 PRO A O 1
ATOM 1539 N N . ALA A 1 191 ? -24.895 22.770 47.348 1.00 48.06 191 ALA A N 1
ATOM 1540 C CA . ALA A 1 191 ? -25.236 21.383 47.065 1.00 48.06 191 ALA A CA 1
ATOM 1541 C C . ALA A 1 191 ? -24.375 20.884 45.891 1.00 48.06 191 ALA A C 1
ATOM 1543 O O . ALA A 1 191 ? -24.374 21.483 44.813 1.00 48.06 191 ALA A O 1
ATOM 1544 N N . PHE A 1 192 ? -23.638 19.789 46.096 1.00 42.16 192 PHE A N 1
ATOM 1545 C CA . PHE A 1 192 ? -22.882 19.130 45.031 1.00 42.16 192 PHE A CA 1
ATOM 1546 C C . PHE A 1 192 ? -23.831 18.726 43.889 1.00 42.16 192 PHE A C 1
ATOM 1548 O O . PHE A 1 192 ? -24.805 18.007 44.137 1.00 42.16 192 PHE A O 1
ATOM 1555 N N . PRO A 1 193 ? -23.578 19.145 42.637 1.00 44.03 193 PRO A N 1
ATOM 1556 C CA . PRO A 1 193 ? -24.411 18.728 41.523 1.00 44.03 193 PRO A CA 1
ATOM 1557 C C . PRO A 1 193 ? -24.193 17.232 41.267 1.00 44.03 193 PRO A C 1
ATOM 1559 O O . PRO A 1 193 ? -23.092 16.799 40.931 1.00 44.03 193 PRO A O 1
ATOM 1562 N N . ARG A 1 194 ? -25.252 16.426 41.406 1.00 41.62 194 ARG A N 1
ATOM 1563 C CA . ARG A 1 194 ? -25.275 15.070 40.842 1.00 41.62 194 ARG A CA 1
ATOM 1564 C C . ARG A 1 194 ? -25.434 15.192 39.330 1.00 41.62 194 ARG A C 1
ATOM 1566 O O . ARG A 1 194 ? -26.522 15.496 38.847 1.00 41.62 194 ARG A O 1
ATOM 1573 N N . CYS A 1 195 ? -24.358 14.946 38.592 1.00 40.41 195 CYS A N 1
ATOM 1574 C CA . CYS A 1 195 ? -24.438 14.675 37.161 1.00 40.41 195 CYS A CA 1
ATOM 1575 C C . CYS A 1 195 ? -25.120 13.310 36.958 1.00 40.41 195 CYS A C 1
ATOM 1577 O O . CYS A 1 195 ? -24.656 12.312 37.507 1.00 40.41 195 CYS A O 1
ATOM 1579 N N . ARG A 1 196 ? -26.226 13.276 36.207 1.00 35.56 196 ARG A N 1
ATOM 1580 C CA . ARG A 1 196 ? -26.736 12.063 35.549 1.00 35.56 196 ARG A CA 1
ATOM 1581 C C . ARG A 1 196 ? -26.364 12.107 34.075 1.00 35.56 196 ARG A C 1
ATOM 1583 O O . ARG A 1 196 ? -26.430 13.218 33.495 1.00 35.56 196 ARG A O 1
#

Secondary structure (DSSP, 8-state):
---HHHHHHHHHHHHTHHHHHHHHHHHHHHHTTT-TTTHHHHSTTT-SSHHHHHHHHHHHHHHHHHHHHHHH--HHHHHHHHHHHHHHHHHHHHHHHHHHHHHHHHHTTSTT------GGGSTTHHHHHHHHHHHHHHHHHHHHHHHIIIIIS-TT-TT-SSTTS-S--SS---------SSSTTT----PPP---

pLDDT: mean 80.66, std 17.19, range [35.56, 98.06]

InterPro domains:
  IPR004342 EXS, C-terminal [PF03124] (2-175)
  IPR004342 EXS, C-terminal [PS51380] (41-196)

Foldseek 3Di:
DQDPVLLVVLVVLLVCLVVVLVVQLVVQCVVVVVDPPSCQVRPLLNDPCSLVSNLVSLVSLLVVLVVVCVVPVDCPPRVVSSVLSVLVNVLSVLSSLLSVLVVQVVVQPPPPDRDDRPPCCDPPNVVVSVVVSVVSVVVSVVSVVCCCCCPVQNQPPPVDPDHSHDNDDPDDPPPPPPDDPPCVPPPDDDDDDDDD

Sequence (196 aa):
TVEFRDFFITDELNSLVYFFVSLQTFSCTYSHNWATDVERPCTVQFSWVTPFVSMLPGVWRTLQCLRRYRDTRQAFPHLVNAGKYTTSITVVLFSAAMTLSDQAELFGTDGGKRHEVIPILRPPGIFAVKVVWIVLSVIATVYTYCWDIFMDWGLGDRRSRNPMLRDQLVYSSKKVCKKRETAILTGAAPAFPRCR